Protein AF-A0A5Q4ZKR2-F1 (afdb_monomer)

Structure (mmCIF, N/CA/C/O backbone):
data_AF-A0A5Q4ZKR2-F1
#
_entry.id   AF-A0A5Q4ZKR2-F1
#
loop_
_atom_site.group_PDB
_atom_site.id
_atom_site.type_symbol
_atom_site.label_atom_id
_atom_site.label_alt_id
_atom_site.label_comp_id
_atom_site.label_asym_id
_atom_site.label_entity_id
_atom_site.label_seq_id
_atom_site.pdbx_PDB_ins_code
_atom_site.Cartn_x
_atom_site.Cartn_y
_atom_site.Cartn_z
_atom_site.occupancy
_atom_site.B_iso_or_equiv
_atom_site.auth_seq_id
_atom_site.auth_comp_id
_atom_site.auth_asym_id
_atom_site.auth_atom_id
_atom_site.pdbx_PDB_model_num
ATOM 1 N N . MET A 1 1 ? -21.489 12.998 4.572 1.00 50.47 1 MET A N 1
ATOM 2 C CA . MET A 1 1 ? -20.327 13.603 3.888 1.00 50.47 1 MET A CA 1
ATOM 3 C C . MET A 1 1 ? -20.421 13.132 2.443 1.00 50.47 1 MET A C 1
ATOM 5 O O . MET A 1 1 ? -20.688 11.953 2.269 1.00 50.47 1 MET A O 1
ATOM 9 N N . SER A 1 2 ? -20.359 14.021 1.447 1.00 58.81 2 SER A N 1
ATOM 10 C CA . SER A 1 2 ? -20.481 13.638 0.029 1.00 58.81 2 SER A CA 1
ATOM 11 C C . SER A 1 2 ? -19.078 13.548 -0.556 1.00 58.81 2 SER A C 1
ATOM 13 O O . SER A 1 2 ? -18.381 14.560 -0.576 1.00 58.81 2 SER A O 1
ATOM 15 N N . TYR A 1 3 ? -18.651 12.361 -0.983 1.00 69.38 3 TYR A N 1
ATOM 16 C CA . TYR A 1 3 ? -17.348 12.172 -1.622 1.00 69.38 3 TYR A CA 1
ATOM 17 C C . TYR A 1 3 ? -17.491 12.360 -3.134 1.00 69.38 3 TYR A C 1
ATOM 19 O O . TYR A 1 3 ? -18.518 11.990 -3.705 1.00 69.38 3 TYR A O 1
ATOM 27 N N . ALA A 1 4 ? -16.480 12.938 -3.783 1.00 76.50 4 ALA A N 1
ATOM 28 C CA . ALA A 1 4 ? -16.453 13.098 -5.231 1.00 76.50 4 ALA A CA 1
ATOM 29 C C . ALA A 1 4 ? -15.117 12.616 -5.811 1.00 76.50 4 ALA A C 1
ATOM 31 O O . ALA A 1 4 ? -14.059 12.941 -5.281 1.00 76.50 4 ALA A O 1
ATOM 32 N N . ILE A 1 5 ? -15.171 11.856 -6.902 1.00 78.75 5 ILE A N 1
ATOM 33 C CA . ILE A 1 5 ? -14.020 11.434 -7.705 1.00 78.75 5 ILE A CA 1
ATOM 34 C C . ILE A 1 5 ? -14.019 12.270 -8.979 1.00 78.75 5 ILE A C 1
ATOM 36 O O . ILE A 1 5 ? -15.019 12.307 -9.693 1.00 78.75 5 ILE A O 1
ATOM 40 N N . ILE A 1 6 ? -12.897 12.912 -9.296 1.00 76.56 6 ILE A N 1
ATOM 41 C CA . ILE A 1 6 ? -12.733 13.639 -10.557 1.00 76.56 6 ILE A CA 1
ATOM 42 C C . ILE A 1 6 ? -12.003 12.726 -11.548 1.00 76.56 6 ILE A C 1
ATOM 44 O O . ILE A 1 6 ? -10.834 12.397 -11.371 1.00 76.56 6 ILE A O 1
ATOM 48 N N . GLY A 1 7 ? -12.710 12.323 -12.602 1.00 72.56 7 GLY A N 1
ATOM 49 C CA . GLY A 1 7 ? -12.234 11.436 -13.658 1.00 72.56 7 GLY A CA 1
ATOM 50 C C . GLY A 1 7 ? -12.494 9.949 -13.388 1.00 72.56 7 GLY A C 1
ATOM 51 O O . GLY A 1 7 ? -12.366 9.456 -12.274 1.00 72.56 7 GLY A O 1
ATOM 52 N N . PHE A 1 8 ? -12.826 9.198 -14.444 1.00 81.69 8 PHE A N 1
ATOM 53 C CA . PHE A 1 8 ? -13.160 7.766 -14.357 1.00 81.69 8 PHE A CA 1
ATOM 54 C C . PHE A 1 8 ? -12.191 6.859 -15.140 1.00 81.69 8 PHE A C 1
ATOM 56 O O . PHE A 1 8 ? -12.574 5.929 -15.855 1.00 81.69 8 PHE A O 1
ATOM 63 N N . GLY A 1 9 ? -10.895 7.165 -15.030 1.00 75.56 9 GLY A N 1
ATOM 64 C CA . GLY A 1 9 ? -9.808 6.284 -15.475 1.00 75.56 9 GLY A CA 1
ATOM 65 C C . GLY A 1 9 ? -9.615 5.080 -14.544 1.00 75.56 9 GLY A C 1
ATOM 66 O O . GLY A 1 9 ? -10.436 4.831 -13.665 1.00 75.56 9 GLY A O 1
ATOM 67 N N . LYS A 1 10 ? -8.509 4.340 -14.695 1.00 72.12 10 LYS A N 1
ATOM 68 C CA . LYS A 1 10 ? -8.224 3.147 -13.869 1.00 72.12 10 LYS A CA 1
ATOM 69 C C . LYS A 1 10 ? -8.256 3.447 -12.361 1.00 72.12 10 LYS A C 1
ATOM 71 O O . LYS A 1 10 ? -8.871 2.696 -11.611 1.00 72.12 10 LYS A O 1
ATOM 76 N N . ILE A 1 11 ? -7.670 4.571 -11.942 1.00 75.75 11 ILE A N 1
ATOM 77 C CA . ILE A 1 11 ? -7.638 5.011 -10.536 1.00 75.75 11 ILE A CA 1
ATOM 78 C C . ILE A 1 11 ? -9.029 5.434 -10.063 1.00 75.75 11 ILE A C 1
ATOM 80 O O . ILE A 1 11 ? -9.493 4.962 -9.030 1.00 75.75 11 ILE A O 1
ATOM 84 N N . GLY A 1 12 ? -9.740 6.246 -10.854 1.00 81.25 12 GLY A N 1
ATOM 85 C CA . GLY A 1 12 ? -11.115 6.646 -10.547 1.00 81.25 12 GLY A CA 1
ATOM 86 C C . GLY A 1 12 ? -12.045 5.442 -10.374 1.00 81.25 12 GLY A C 1
ATOM 87 O O . GLY A 1 12 ? -12.815 5.393 -9.423 1.00 81.25 12 GLY A O 1
ATOM 88 N N . GLN A 1 13 ? -11.898 4.416 -11.219 1.00 79.06 13 GLN A N 1
ATOM 89 C CA . GLN A 1 13 ? -12.615 3.143 -11.097 1.00 79.06 13 GLN A CA 1
ATOM 90 C C . GLN A 1 13 ? -12.198 2.331 -9.862 1.00 79.06 13 GLN A C 1
ATOM 92 O O . GLN A 1 13 ? -13.041 1.689 -9.235 1.00 79.06 13 GLN A O 1
ATOM 97 N N . ALA A 1 14 ? -10.914 2.333 -9.497 1.00 76.12 14 ALA A N 1
ATOM 98 C CA . ALA A 1 14 ? -10.425 1.645 -8.304 1.00 76.12 14 ALA A CA 1
ATOM 99 C C . ALA A 1 14 ? -10.956 2.294 -7.015 1.00 76.12 14 ALA A C 1
ATOM 101 O O . ALA A 1 14 ? -11.459 1.586 -6.139 1.00 76.12 14 ALA A O 1
ATOM 102 N N . LEU A 1 15 ? -10.923 3.628 -6.938 1.00 78.50 15 LEU A N 1
ATOM 103 C CA . LEU A 1 15 ? -11.491 4.411 -5.839 1.00 78.50 15 LEU A CA 1
ATOM 104 C C . LEU A 1 15 ? -13.000 4.190 -5.734 1.00 78.50 15 LEU A C 1
ATOM 106 O O . LEU A 1 15 ? -13.498 3.824 -4.673 1.00 78.50 15 LEU A O 1
ATOM 110 N N . ALA A 1 16 ? -13.709 4.295 -6.857 1.00 82.19 16 ALA A N 1
ATOM 111 C CA . ALA A 1 16 ? -15.124 3.968 -6.982 1.00 82.19 16 ALA A CA 1
ATOM 112 C C . ALA A 1 16 ? -15.457 2.578 -6.402 1.00 82.19 16 ALA A C 1
ATOM 114 O O . ALA A 1 16 ? -16.343 2.444 -5.558 1.00 82.19 16 ALA A O 1
ATOM 115 N N . ARG A 1 17 ? -14.693 1.540 -6.775 1.00 78.81 17 ARG A N 1
ATOM 116 C CA . ARG A 1 17 ? -14.848 0.178 -6.226 1.00 78.81 17 ARG A CA 1
ATOM 117 C C . ARG A 1 17 ? -14.588 0.108 -4.726 1.00 78.81 17 ARG A C 1
ATOM 119 O O . ARG A 1 17 ? -15.265 -0.645 -4.028 1.00 78.81 17 ARG A O 1
ATOM 126 N N . ALA A 1 18 ? -13.593 0.835 -4.228 1.00 75.81 18 ALA A N 1
ATOM 127 C CA . ALA A 1 18 ? -13.267 0.853 -2.808 1.00 75.81 18 ALA A CA 1
ATOM 128 C C . ALA A 1 18 ? -14.383 1.507 -1.979 1.00 75.81 18 ALA A C 1
ATOM 130 O O . ALA A 1 18 ? -14.802 0.925 -0.974 1.00 75.81 18 ALA A O 1
ATOM 131 N N . PHE A 1 19 ? -14.913 2.646 -2.436 1.00 79.69 19 PHE A N 1
ATOM 132 C CA . PHE A 1 19 ? -16.044 3.323 -1.800 1.00 79.69 19 PHE A CA 1
ATOM 133 C C . PHE A 1 19 ? -17.302 2.453 -1.818 1.00 79.69 19 PHE A C 1
ATOM 135 O O . PHE A 1 19 ? -17.899 2.227 -0.765 1.00 79.69 19 PHE A O 1
ATOM 142 N N . ALA A 1 20 ? -17.633 1.852 -2.965 1.00 77.81 20 ALA A N 1
ATOM 143 C CA . ALA A 1 20 ? -18.802 0.987 -3.090 1.00 77.81 20 ALA A CA 1
ATOM 144 C C . ALA A 1 20 ? -18.758 -0.226 -2.146 1.00 77.81 20 ALA A C 1
ATOM 146 O O . ALA A 1 20 ? -19.729 -0.487 -1.439 1.00 77.81 20 ALA A O 1
ATOM 147 N N . ARG A 1 21 ? -17.614 -0.921 -2.047 1.00 71.75 21 ARG A N 1
ATOM 148 C CA . ARG A 1 21 ? -17.438 -2.035 -1.090 1.00 71.75 21 ARG A CA 1
ATOM 149 C C . ARG A 1 21 ? -17.560 -1.612 0.371 1.00 71.75 21 ARG A C 1
ATOM 151 O O . ARG A 1 21 ? -17.859 -2.448 1.217 1.00 71.75 21 ARG A O 1
ATOM 158 N N . SER A 1 22 ? -17.304 -0.342 0.658 1.00 74.00 22 SER A N 1
ATOM 159 C CA . SER A 1 22 ? -17.354 0.219 2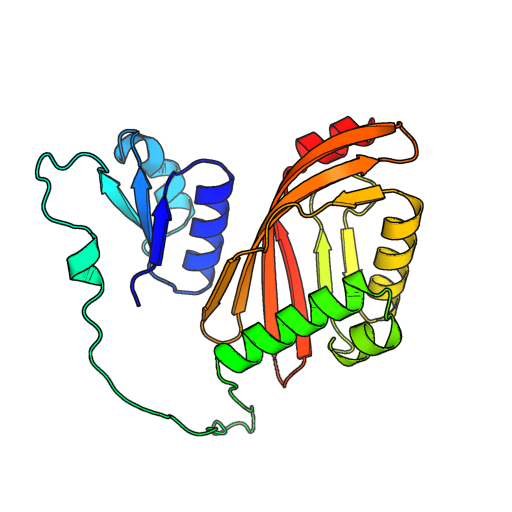.009 1.00 74.00 22 SER A CA 1
ATOM 160 C C . SER A 1 22 ? -18.720 0.843 2.329 1.00 74.00 22 SER A C 1
ATOM 162 O O . SER A 1 22 ? -18.885 1.414 3.403 1.00 74.00 22 SER A O 1
ATOM 164 N N . GLY A 1 23 ? -19.694 0.749 1.411 1.00 73.62 23 GLY A N 1
ATOM 165 C CA . GLY A 1 23 ? -21.024 1.344 1.568 1.00 73.62 23 GLY A CA 1
ATOM 166 C C . GLY A 1 23 ? -21.014 2.874 1.536 1.00 73.62 23 GLY A C 1
ATOM 167 O O . GLY A 1 23 ? -21.879 3.509 2.134 1.00 73.62 23 GLY A O 1
ATOM 168 N N . ILE A 1 24 ? -20.012 3.467 0.887 1.00 75.56 24 ILE A N 1
ATOM 169 C CA . ILE A 1 24 ? -19.821 4.913 0.808 1.00 75.56 24 ILE A CA 1
ATOM 170 C C . ILE A 1 24 ? -20.373 5.395 -0.530 1.00 75.56 24 ILE A C 1
ATOM 172 O O . ILE A 1 24 ? -19.938 4.926 -1.583 1.00 75.56 24 ILE A O 1
ATOM 176 N N . GLU A 1 25 ? -21.319 6.332 -0.486 1.00 74.19 25 GLU A N 1
ATOM 177 C CA . GLU A 1 25 ? -21.826 6.998 -1.685 1.00 74.19 25 GLU A CA 1
ATOM 178 C C . GLU A 1 25 ? -20.796 7.996 -2.219 1.00 74.19 25 GLU A C 1
ATOM 180 O O . GLU A 1 25 ? -20.258 8.825 -1.474 1.00 74.19 25 GLU A O 1
ATOM 185 N N . VAL A 1 26 ? -20.523 7.912 -3.521 1.00 77.12 26 VAL A N 1
ATOM 186 C CA . VAL A 1 26 ? -19.536 8.758 -4.192 1.00 77.12 26 VAL A CA 1
ATOM 187 C C . VAL A 1 26 ? -20.069 9.250 -5.531 1.00 77.12 26 VAL A C 1
ATOM 189 O O . VAL A 1 26 ? -20.602 8.478 -6.329 1.00 77.12 26 VAL A O 1
ATOM 192 N N . SER A 1 27 ? -19.907 10.545 -5.790 1.00 79.25 27 SER A N 1
ATOM 193 C CA . SER A 1 27 ? -20.182 11.121 -7.104 1.00 79.25 27 SER A CA 1
ATOM 194 C C . SER A 1 27 ? -18.931 11.072 -7.981 1.00 79.25 27 SER A C 1
ATOM 196 O O . SER A 1 27 ? -17.837 11.368 -7.514 1.00 79.25 27 SER A O 1
ATOM 198 N N . VAL A 1 28 ? -19.058 10.744 -9.261 1.00 78.56 28 VAL A N 1
ATOM 199 C CA . VAL A 1 28 ? -17.958 10.786 -10.230 1.00 78.56 28 VAL A CA 1
ATOM 200 C C . VAL A 1 28 ? -18.194 11.948 -11.187 1.00 78.56 28 VAL A C 1
ATOM 202 O O . VAL A 1 28 ? -19.140 11.927 -11.970 1.00 78.56 28 VAL A O 1
ATOM 205 N N . ALA A 1 29 ? -17.326 12.955 -11.137 1.00 76.44 29 ALA A N 1
ATOM 206 C CA . ALA A 1 29 ? -17.301 14.054 -12.092 1.00 76.44 29 ALA A CA 1
ATOM 207 C C . ALA A 1 29 ? -16.398 13.684 -13.274 1.00 76.44 29 ALA A C 1
ATOM 209 O O . ALA A 1 29 ? -15.226 13.356 -13.090 1.00 76.44 29 ALA A O 1
ATOM 210 N N . THR A 1 30 ? -16.917 13.738 -14.497 1.00 72.62 30 THR A N 1
ATOM 211 C CA . THR A 1 30 ? -16.164 13.396 -15.713 1.00 72.62 30 THR A CA 1
ATOM 212 C C . THR A 1 30 ? -16.388 14.434 -16.810 1.00 72.62 30 THR A C 1
ATOM 214 O O . THR A 1 30 ? -17.466 15.005 -16.933 1.00 72.62 30 THR A O 1
ATOM 217 N N . THR A 1 31 ? -15.345 14.696 -17.605 1.00 65.19 31 THR A N 1
ATOM 218 C CA . THR A 1 31 ? -15.430 15.506 -18.835 1.00 65.19 31 THR A CA 1
ATOM 219 C C . THR A 1 31 ? -15.860 14.686 -20.051 1.00 65.19 31 THR A C 1
ATOM 221 O O . THR A 1 31 ? -16.209 15.250 -21.083 1.00 65.19 31 THR A O 1
ATOM 224 N N . ARG A 1 32 ? -15.802 13.354 -19.945 1.00 68.88 32 ARG A N 1
ATOM 225 C CA . ARG A 1 32 ? -16.354 12.403 -20.916 1.00 68.88 32 ARG A CA 1
ATOM 226 C C . ARG A 1 32 ? -17.795 12.078 -20.552 1.00 68.88 32 ARG A C 1
ATOM 228 O O . ARG A 1 32 ? -18.090 12.004 -19.362 1.00 68.88 32 ARG A O 1
ATOM 235 N N . ASP A 1 33 ? -18.604 11.809 -21.573 1.00 70.06 33 ASP A N 1
ATOM 236 C CA . ASP A 1 33 ? -20.008 11.411 -21.457 1.00 70.06 33 ASP A CA 1
ATOM 237 C C . ASP A 1 33 ? -20.212 10.328 -20.369 1.00 70.06 33 ASP A C 1
ATOM 239 O O . ASP A 1 33 ? -19.615 9.249 -20.472 1.00 70.06 33 ASP A O 1
ATOM 243 N N . PRO A 1 34 ? -21.007 10.594 -19.317 1.00 66.12 34 PRO A N 1
ATOM 244 C CA . PRO A 1 34 ? -21.334 9.648 -18.256 1.00 66.12 34 PRO A CA 1
ATOM 245 C C . PRO A 1 34 ? -21.852 8.297 -18.758 1.00 66.12 34 PRO A C 1
ATOM 247 O O . PRO A 1 34 ? -21.489 7.262 -18.191 1.00 66.12 34 PRO A O 1
ATOM 250 N N . GLU A 1 35 ? -22.634 8.274 -19.846 1.00 70.06 35 GLU A N 1
ATOM 251 C CA . GLU A 1 35 ? -23.162 7.023 -20.410 1.00 70.06 35 GLU A CA 1
ATOM 252 C C . GLU A 1 35 ? -22.047 6.109 -20.930 1.00 70.06 35 GLU A C 1
ATOM 254 O O . GLU A 1 35 ? -22.147 4.882 -20.833 1.00 70.06 35 GLU A O 1
ATOM 259 N N . SER A 1 36 ? -20.920 6.683 -21.371 1.00 73.12 36 SER A N 1
ATOM 260 C CA . SER A 1 36 ? -19.751 5.915 -21.820 1.00 73.12 36 SER A CA 1
ATOM 261 C C . SER A 1 36 ? -19.141 5.029 -20.721 1.00 73.12 36 SER A C 1
ATOM 263 O O . SER A 1 36 ? -18.371 4.112 -21.016 1.00 73.12 36 SER A O 1
ATOM 265 N N . PHE A 1 37 ? -19.513 5.250 -19.455 1.00 74.44 37 PHE A N 1
ATOM 266 C CA . PHE A 1 37 ? -19.063 4.468 -18.306 1.00 74.44 37 PHE A CA 1
ATOM 267 C C . PHE A 1 37 ? -20.138 3.565 -17.699 1.00 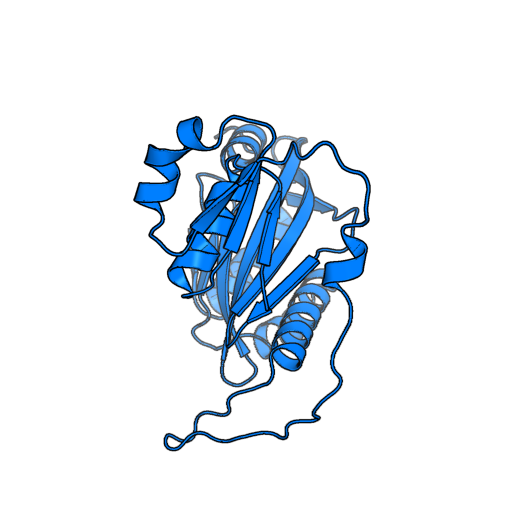74.44 37 PHE A C 1
ATOM 269 O O . PHE A 1 37 ? -19.842 2.877 -16.722 1.00 74.44 37 PHE A O 1
ATOM 276 N N . ALA A 1 38 ? -21.344 3.493 -18.272 1.00 70.06 38 ALA A N 1
ATOM 277 C CA . ALA A 1 38 ? -22.479 2.765 -17.696 1.00 70.06 38 ALA A CA 1
ATOM 278 C C . ALA A 1 38 ? -22.167 1.290 -17.370 1.00 70.06 38 ALA A C 1
ATOM 280 O O . ALA A 1 38 ? -22.513 0.800 -16.297 1.00 70.06 38 ALA A O 1
ATOM 281 N N . SER A 1 39 ? -21.438 0.592 -18.249 1.00 70.81 39 SER A N 1
ATOM 282 C CA . SER A 1 39 ? -21.010 -0.800 -18.016 1.00 70.81 39 SER A CA 1
ATOM 283 C C . SER A 1 39 ? -20.055 -0.925 -16.820 1.00 70.81 39 SER A C 1
ATOM 285 O O . SER A 1 39 ? -20.207 -1.797 -15.962 1.00 70.81 39 SER A O 1
ATOM 287 N N . ALA A 1 40 ? -19.094 -0.005 -16.712 1.00 68.69 40 ALA A N 1
ATOM 288 C CA . ALA A 1 40 ? -18.154 0.024 -15.601 1.00 68.69 40 ALA A CA 1
ATOM 289 C C . ALA A 1 40 ? -18.833 0.459 -14.291 1.00 68.69 40 ALA A C 1
ATOM 291 O O . ALA A 1 40 ? -18.523 -0.109 -13.253 1.00 68.69 40 ALA A O 1
ATOM 292 N N . ALA A 1 41 ? -19.791 1.387 -14.331 1.00 68.06 41 ALA A N 1
ATOM 293 C CA . ALA A 1 41 ? -20.614 1.786 -13.190 1.00 68.06 41 ALA A CA 1
ATOM 294 C C . ALA A 1 41 ? -21.459 0.619 -12.655 1.00 68.06 41 ALA A C 1
ATOM 296 O O . ALA A 1 41 ? -21.412 0.303 -11.464 1.00 68.06 41 ALA A O 1
ATOM 297 N N . ALA A 1 42 ? -22.156 -0.088 -13.551 1.00 72.44 42 ALA A N 1
ATOM 298 C CA . ALA A 1 42 ? -22.967 -1.256 -13.217 1.00 72.44 42 ALA A CA 1
ATOM 299 C C . ALA A 1 42 ? -22.136 -2.377 -12.572 1.00 72.44 42 ALA A C 1
ATOM 301 O O . ALA A 1 42 ? -22.592 -3.032 -11.638 1.00 72.44 42 ALA A O 1
ATOM 302 N N . ALA A 1 43 ? -20.888 -2.559 -13.016 1.00 71.38 43 ALA A N 1
ATOM 303 C CA . ALA A 1 43 ? -19.958 -3.530 -12.441 1.00 71.38 43 ALA A CA 1
ATOM 304 C C . ALA A 1 43 ? -19.416 -3.145 -11.049 1.00 71.38 43 ALA A C 1
ATOM 306 O O . ALA A 1 43 ? -18.731 -3.957 -10.420 1.00 71.38 43 ALA A O 1
ATOM 307 N N . ILE A 1 44 ? -19.645 -1.912 -10.588 1.00 73.94 44 ILE A N 1
ATOM 308 C CA . ILE A 1 44 ? -19.187 -1.425 -9.281 1.00 73.94 44 ILE A CA 1
ATOM 309 C C . ILE A 1 44 ? -20.334 -1.392 -8.268 1.00 73.94 44 ILE A C 1
ATOM 311 O O . ILE A 1 44 ? -20.121 -1.769 -7.116 1.00 73.94 44 ILE A O 1
ATOM 315 N N . GLY A 1 45 ? -21.536 -1.011 -8.699 1.00 70.69 45 GLY A N 1
ATOM 316 C CA . GLY A 1 45 ? -22.746 -1.045 -7.879 1.00 70.69 45 GLY A CA 1
ATOM 317 C C . GLY A 1 45 ? -23.460 0.308 -7.780 1.00 70.69 45 GLY A C 1
ATOM 318 O O . GLY A 1 45 ? -22.955 1.319 -8.263 1.00 70.69 45 GLY A O 1
ATOM 319 N N . PRO A 1 46 ? -24.649 0.337 -7.151 1.00 71.00 46 PRO A N 1
ATOM 320 C CA . PRO A 1 46 ? -25.577 1.473 -7.204 1.00 71.00 46 PRO A CA 1
ATOM 321 C C . PRO A 1 46 ? -25.147 2.688 -6.371 1.00 71.00 46 PRO A C 1
ATOM 323 O O . PRO A 1 46 ? -25.792 3.726 -6.425 1.00 71.00 46 PRO A O 1
ATOM 326 N N . THR A 1 47 ? -24.077 2.575 -5.585 1.00 67.38 47 THR A N 1
ATOM 327 C CA . THR A 1 47 ? -23.563 3.642 -4.713 1.00 67.38 47 THR A CA 1
ATOM 328 C C . THR A 1 47 ? -22.739 4.698 -5.459 1.00 67.38 47 THR A C 1
ATOM 330 O O . THR A 1 47 ? -22.170 5.589 -4.825 1.00 67.38 47 THR A O 1
ATOM 333 N N . ILE A 1 48 ? -22.658 4.603 -6.791 1.00 65.81 48 ILE A N 1
ATOM 334 C CA . ILE A 1 48 ? -21.918 5.533 -7.645 1.00 65.81 48 ILE A CA 1
ATOM 335 C C . ILE A 1 48 ? -22.876 6.343 -8.502 1.00 65.81 48 ILE A C 1
ATOM 337 O O . ILE A 1 48 ? -23.604 5.791 -9.323 1.00 65.81 48 ILE A O 1
ATOM 341 N N . ASP A 1 49 ? -22.801 7.659 -8.342 1.00 72.31 49 ASP A N 1
ATOM 342 C CA . ASP A 1 49 ? -23.577 8.633 -9.106 1.00 72.31 49 ASP A CA 1
ATOM 343 C C . ASP A 1 49 ? -22.653 9.384 -10.076 1.00 72.31 49 ASP A C 1
ATOM 345 O O . ASP A 1 49 ? -21.678 9.995 -9.645 1.00 72.31 49 ASP A O 1
ATOM 349 N N . PHE A 1 50 ? -22.914 9.353 -11.382 1.00 62.44 50 PHE A N 1
ATOM 350 C CA . PHE A 1 50 ? -22.100 10.090 -12.357 1.00 62.44 50 PHE A CA 1
ATOM 351 C C . PHE A 1 50 ? -22.721 11.446 -12.649 1.00 62.44 50 PHE A C 1
ATOM 353 O O . PHE A 1 50 ? -23.920 11.549 -12.893 1.00 62.44 50 PHE A O 1
ATOM 360 N N . ARG A 1 51 ? -21.890 12.489 -12.674 1.00 62.56 51 ARG A N 1
ATOM 361 C CA . ARG A 1 51 ? -22.327 13.852 -12.981 1.00 62.56 51 ARG A CA 1
ATOM 362 C C . ARG A 1 51 ? -21.469 14.462 -14.076 1.00 62.56 51 ARG A C 1
ATOM 364 O O . ARG A 1 51 ? -20.240 14.355 -14.048 1.00 62.56 51 ARG A O 1
ATOM 371 N N . ASP A 1 52 ? -22.131 15.137 -15.008 1.00 46.22 52 ASP A N 1
ATOM 372 C CA . ASP A 1 52 ? -21.465 15.936 -16.028 1.00 46.22 52 ASP A CA 1
ATOM 373 C C . ASP A 1 52 ? -20.693 17.090 -15.390 1.00 46.22 52 ASP A C 1
ATOM 375 O O . ASP A 1 52 ? -21.229 17.866 -14.597 1.00 46.22 52 ASP A O 1
ATOM 379 N N . ALA A 1 53 ? -19.420 17.230 -15.764 1.00 48.53 53 ALA A N 1
ATOM 380 C CA . ALA A 1 53 ? -18.585 18.346 -15.325 1.00 48.53 53 ALA A CA 1
ATOM 381 C C . ALA A 1 53 ? -18.906 19.669 -16.055 1.00 48.53 53 ALA A C 1
ATOM 383 O O . ALA A 1 53 ? -18.364 20.714 -15.695 1.00 48.53 53 ALA A O 1
ATOM 384 N N . ILE A 1 54 ? -19.769 19.644 -17.081 1.00 40.09 54 ILE A N 1
ATOM 385 C CA . ILE A 1 54 ? -20.136 20.819 -17.879 1.00 40.09 54 ILE A CA 1
ATOM 386 C C . ILE A 1 54 ? -21.485 21.357 -17.397 1.00 40.09 54 ILE A C 1
ATOM 388 O O . ILE A 1 54 ? -22.539 21.016 -17.924 1.00 40.09 54 ILE A O 1
ATOM 392 N N . VAL A 1 55 ? -21.446 22.259 -16.419 1.00 37.34 55 VAL A N 1
ATOM 393 C CA . VAL A 1 55 ? -22.550 23.191 -16.163 1.00 37.34 55 VAL A CA 1
ATOM 394 C C . VAL A 1 55 ? -22.046 24.591 -16.519 1.00 37.34 55 VAL A C 1
ATOM 396 O O . VAL A 1 55 ? -21.117 25.077 -15.869 1.00 37.34 55 VAL A O 1
ATOM 399 N N . PRO A 1 56 ? -22.603 25.273 -17.538 1.00 34.47 56 PRO A N 1
ATOM 400 C CA . PRO A 1 56 ? -22.240 26.647 -17.843 1.00 34.47 56 PRO A CA 1
ATOM 401 C C . PRO A 1 56 ? -22.945 27.572 -16.848 1.00 34.47 56 PRO A C 1
ATOM 403 O O . PRO A 1 56 ? -23.987 28.147 -17.139 1.00 34.47 56 PRO A O 1
ATOM 406 N N . SER A 1 57 ? -22.403 27.695 -15.640 1.00 33.19 57 SER A N 1
ATOM 407 C CA . SER A 1 57 ? -22.730 28.795 -14.733 1.00 33.19 57 SER A CA 1
ATOM 408 C C . SER A 1 57 ? -21.695 28.867 -13.618 1.00 33.19 57 SER A C 1
ATOM 410 O O . SER A 1 57 ? -21.651 28.037 -12.713 1.00 33.19 57 SER A O 1
ATOM 412 N N . LEU A 1 58 ? -20.830 29.872 -13.720 1.00 40.53 58 LEU A N 1
ATOM 413 C CA . LEU A 1 58 ? -19.907 30.283 -12.674 1.00 40.53 58 LEU A CA 1
ATOM 414 C C . LEU A 1 58 ? -20.699 30.883 -11.501 1.00 40.53 58 LEU A C 1
ATOM 416 O O . LEU A 1 58 ? -20.961 32.081 -11.461 1.00 40.53 58 LEU A O 1
ATOM 420 N N . ALA A 1 59 ? -21.039 30.036 -10.534 1.00 29.78 59 ALA A N 1
ATOM 421 C CA . ALA A 1 59 ? -21.238 30.382 -9.128 1.00 29.78 59 ALA A CA 1
ATOM 422 C C . ALA A 1 59 ? -20.670 29.219 -8.292 1.00 29.78 59 ALA A C 1
ATOM 424 O O . ALA A 1 59 ? -20.740 28.065 -8.715 1.00 29.78 59 ALA A O 1
ATOM 425 N N . PRO A 1 60 ? -19.963 29.497 -7.189 1.00 32.81 60 PRO A N 1
ATOM 426 C CA . PRO A 1 60 ? -18.767 28.743 -6.867 1.00 32.81 60 PRO A CA 1
ATOM 427 C C . PRO A 1 60 ? -19.102 27.411 -6.193 1.00 32.81 60 PRO A C 1
ATOM 429 O O . PRO A 1 60 ? -19.901 27.348 -5.262 1.00 32.81 60 PRO A O 1
ATOM 432 N N . VAL A 1 61 ? -18.344 26.374 -6.556 1.00 38.19 61 VAL A N 1
ATOM 433 C CA . VAL A 1 61 ? -18.188 25.113 -5.800 1.00 38.19 61 VAL A CA 1
ATOM 434 C C . VAL A 1 61 ? -17.899 25.366 -4.299 1.00 38.19 61 VAL A C 1
ATOM 436 O O . VAL A 1 61 ? -18.107 24.493 -3.462 1.00 38.19 61 VAL A O 1
ATOM 439 N N . ALA A 1 62 ? -17.504 26.592 -3.932 1.00 30.95 62 ALA A N 1
ATOM 440 C CA . ALA A 1 62 ? -17.341 27.069 -2.562 1.00 30.95 62 ALA A CA 1
ATOM 441 C C . ALA A 1 62 ? -18.625 27.071 -1.700 1.00 30.95 62 ALA A C 1
ATOM 443 O O . ALA A 1 62 ? -18.508 26.969 -0.482 1.00 30.95 62 ALA A O 1
ATOM 444 N N . ASP A 1 63 ? -19.840 27.142 -2.261 1.00 30.61 63 ASP A N 1
ATOM 445 C CA . ASP A 1 63 ? -21.064 27.159 -1.432 1.00 30.61 63 ASP A CA 1
ATOM 446 C C . ASP A 1 63 ? -21.509 25.761 -0.949 1.00 30.61 63 ASP A C 1
ATOM 448 O O . ASP A 1 63 ? -22.346 25.662 -0.050 1.00 30.61 63 ASP A O 1
ATOM 452 N N . LEU A 1 64 ? -20.877 24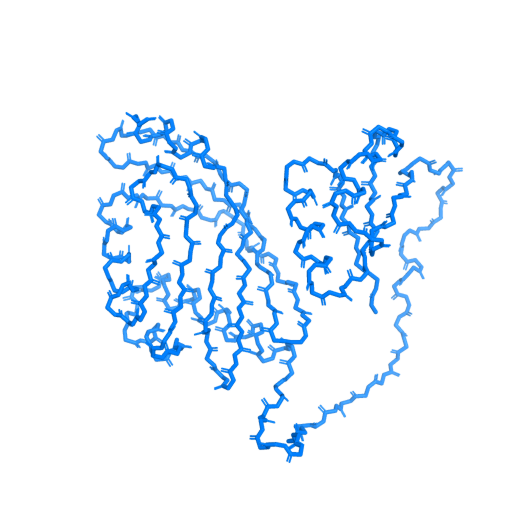.676 -1.425 1.00 39.69 64 LEU A N 1
ATOM 453 C CA . LEU A 1 64 ? -21.030 23.342 -0.823 1.00 39.69 64 LEU A CA 1
ATOM 454 C C . LEU A 1 64 ? -20.245 23.193 0.504 1.00 39.69 64 LEU A C 1
ATOM 456 O O . LEU A 1 64 ? -20.400 22.191 1.201 1.00 39.69 64 LEU A O 1
ATOM 460 N N . PHE A 1 65 ? -19.426 24.191 0.871 1.00 35.94 65 PHE A N 1
ATOM 461 C CA . PHE A 1 65 ? -18.527 24.187 2.035 1.00 35.94 65 PHE A CA 1
ATOM 462 C C . PHE A 1 65 ? -18.989 25.065 3.213 1.00 35.94 65 PHE A C 1
ATOM 464 O O . PHE A 1 65 ? -18.195 25.349 4.113 1.00 35.94 65 PHE A O 1
ATOM 471 N N . ARG A 1 66 ? -20.263 25.483 3.289 1.00 28.91 66 ARG A N 1
ATOM 472 C CA . ARG A 1 66 ? -20.777 26.085 4.535 1.00 28.91 66 ARG A CA 1
ATOM 473 C C . ARG A 1 66 ? -21.049 25.008 5.581 1.00 28.91 66 ARG A C 1
ATOM 475 O O . ARG A 1 66 ? -22.082 24.342 5.593 1.00 28.91 66 ARG A O 1
ATOM 482 N N . SER A 1 67 ? -20.084 24.869 6.478 1.00 35.41 67 SER A N 1
ATOM 483 C CA . SER A 1 67 ? -20.115 24.065 7.691 1.00 35.41 67 SER A CA 1
ATOM 484 C C . SER A 1 67 ? -21.274 24.455 8.622 1.00 35.41 67 SER A C 1
ATOM 486 O O . SER A 1 67 ? -21.440 25.614 9.000 1.00 35.41 67 SER A O 1
ATOM 488 N N . ARG A 1 68 ? -22.055 23.458 9.064 1.00 28.66 68 ARG A N 1
ATOM 489 C CA . ARG A 1 68 ? -22.769 23.530 10.349 1.00 28.66 68 ARG A CA 1
ATOM 490 C C . ARG A 1 68 ? -21.803 23.066 11.443 1.00 28.66 68 ARG A C 1
ATOM 492 O O . ARG A 1 68 ? -21.214 21.998 11.279 1.00 28.66 68 ARG A O 1
ATOM 499 N N . PRO A 1 69 ? -21.630 23.806 12.548 1.00 43.25 69 PRO A N 1
ATOM 500 C CA . PRO A 1 69 ? -20.849 23.314 13.668 1.00 43.25 69 PRO A CA 1
ATOM 501 C C . PRO A 1 69 ? -21.693 22.327 14.480 1.00 43.25 69 PRO A C 1
ATOM 503 O O . PRO A 1 69 ? -22.890 22.546 14.659 1.00 43.25 69 PRO A O 1
ATOM 506 N N . THR A 1 70 ? -21.057 21.253 14.950 1.00 34.94 70 THR A N 1
ATOM 507 C CA . THR A 1 70 ? -21.324 20.417 16.148 1.00 34.94 70 THR A CA 1
ATOM 508 C C . THR A 1 70 ? -20.895 18.979 15.820 1.00 34.94 70 THR A C 1
ATOM 510 O O . THR A 1 70 ? -21.039 18.542 14.688 1.00 34.94 70 THR A O 1
ATOM 513 N N . ARG A 1 71 ? -20.323 18.175 16.711 1.00 29.42 71 ARG A N 1
ATOM 514 C CA . ARG A 1 71 ? -20.115 18.257 18.158 1.00 29.42 71 ARG A CA 1
ATOM 515 C C . ARG A 1 71 ? -18.893 17.380 18.462 1.00 29.42 71 ARG A C 1
ATOM 517 O O . ARG A 1 71 ? -18.667 16.392 17.772 1.00 29.42 71 ARG A O 1
ATOM 524 N N . SER A 1 72 ? -18.117 17.764 19.471 1.00 49.69 72 SER A N 1
ATOM 525 C CA . SER A 1 72 ? -17.090 16.906 20.066 1.00 49.69 72 SER A CA 1
ATOM 526 C C . SER A 1 72 ? -17.769 15.638 20.580 1.00 49.69 72 SER A C 1
ATOM 528 O O . SER A 1 72 ? -18.584 15.754 21.493 1.00 49.69 72 SER A O 1
ATOM 530 N N . ASP A 1 73 ? -17.488 14.477 19.989 1.00 35.44 73 ASP A N 1
ATOM 531 C CA . ASP A 1 73 ? -18.086 13.220 20.428 1.00 35.44 73 ASP A CA 1
ATOM 532 C C . ASP A 1 73 ? -17.008 12.233 20.880 1.00 35.44 73 ASP A C 1
ATOM 534 O O . ASP A 1 73 ? -16.145 11.762 20.143 1.00 35.44 73 ASP A O 1
ATOM 538 N N . THR A 1 74 ? -17.107 12.008 22.181 1.00 36.53 74 THR A N 1
ATOM 539 C CA . THR A 1 74 ? -16.376 11.153 23.098 1.00 36.53 74 THR A CA 1
ATOM 540 C C . THR A 1 74 ? -16.325 9.690 22.648 1.00 36.53 74 THR A C 1
ATOM 542 O O . THR A 1 74 ? -17.271 9.176 22.050 1.00 36.53 74 THR A O 1
ATOM 545 N N . ILE A 1 75 ? -15.240 9.011 23.034 1.00 37.00 75 ILE A N 1
ATOM 546 C CA . ILE A 1 75 ? -15.035 7.556 22.969 1.00 37.00 75 ILE A CA 1
ATOM 547 C C . ILE A 1 75 ? -16.333 6.810 23.336 1.00 37.00 75 ILE A C 1
ATOM 549 O O . ILE A 1 75 ? -16.860 6.974 24.439 1.00 37.00 75 ILE A O 1
ATOM 553 N N . ARG A 1 76 ? -16.844 5.971 22.424 1.00 37.53 76 ARG A N 1
ATOM 554 C CA . ARG A 1 76 ? -17.965 5.049 22.677 1.00 37.53 76 ARG A CA 1
ATOM 555 C C . ARG A 1 76 ? -17.493 3.603 22.519 1.00 37.53 76 ARG A C 1
ATOM 557 O O . ARG A 1 76 ? -17.168 3.174 21.416 1.00 37.53 76 ARG A O 1
ATOM 564 N N . CYS A 1 77 ? -17.525 2.836 23.608 1.00 31.53 77 CYS A N 1
ATOM 565 C CA . CYS A 1 77 ? -17.481 1.373 23.541 1.00 31.53 77 CYS A CA 1
ATOM 566 C C . CYS A 1 77 ? -18.807 0.847 22.974 1.00 31.53 77 CYS A C 1
ATOM 568 O O . CYS A 1 77 ? -19.880 1.280 23.408 1.00 31.53 77 CYS A O 1
ATOM 570 N N . ASN A 1 78 ? -18.756 -0.090 22.021 1.00 43.47 78 ASN A N 1
ATOM 571 C CA . ASN A 1 78 ? -19.956 -0.800 21.575 1.00 43.47 78 ASN A CA 1
ATOM 572 C C . ASN A 1 78 ? -20.347 -1.913 22.578 1.00 43.47 78 ASN A C 1
ATOM 574 O O . ASN A 1 78 ? -19.570 -2.286 23.457 1.00 43.47 78 ASN A O 1
ATOM 578 N N . ARG A 1 79 ? -21.567 -2.459 22.440 1.00 39.66 79 ARG A N 1
ATOM 579 C CA . ARG A 1 79 ? -22.125 -3.527 23.303 1.00 39.66 79 ARG A CA 1
ATOM 580 C C . ARG A 1 79 ? -21.335 -4.852 23.285 1.00 39.66 79 ARG A C 1
ATOM 582 O O . ARG A 1 79 ? -21.627 -5.712 24.107 1.00 39.66 79 ARG A O 1
ATOM 589 N N . ASN A 1 80 ? -20.337 -4.989 22.411 1.00 45.88 80 ASN A N 1
ATOM 590 C CA . ASN A 1 80 ? -19.503 -6.180 22.248 1.00 45.88 80 ASN A CA 1
ATOM 591 C C . ASN A 1 80 ? -18.068 -5.985 22.780 1.00 45.88 80 ASN A C 1
ATOM 593 O O . ASN A 1 80 ? -17.244 -6.882 22.635 1.00 45.88 80 ASN A O 1
ATOM 597 N N . GLY A 1 81 ? -17.754 -4.834 23.388 1.00 44.25 81 GLY A N 1
ATOM 598 C CA . GLY A 1 81 ? -16.414 -4.540 23.905 1.00 44.25 81 GLY A CA 1
ATOM 599 C C . GLY A 1 81 ? -15.408 -4.061 22.851 1.00 44.25 81 GLY A C 1
ATOM 600 O O . GLY A 1 81 ? -14.241 -3.880 23.185 1.00 44.25 81 GLY A O 1
ATOM 601 N N . GLU A 1 82 ? -15.831 -3.808 21.607 1.00 46.94 82 GLU A N 1
ATOM 602 C CA . GLU A 1 82 ? -14.961 -3.182 20.606 1.00 46.94 82 GLU A CA 1
ATOM 603 C C . GLU A 1 82 ? -14.905 -1.666 20.826 1.00 46.94 82 GLU A C 1
ATOM 605 O O . GLU A 1 82 ? -15.930 -0.971 20.916 1.00 46.94 82 GLU A O 1
ATOM 610 N N . ILE A 1 83 ? -13.679 -1.151 20.892 1.00 50.84 83 ILE A N 1
ATOM 611 C CA . ILE A 1 83 ? -13.390 0.277 20.959 1.00 50.84 83 ILE A CA 1
ATOM 612 C C . ILE A 1 83 ? -13.524 0.829 19.536 1.00 50.84 83 ILE A C 1
ATOM 614 O O . ILE A 1 83 ? -12.630 0.670 18.706 1.00 50.84 83 ILE A O 1
ATOM 618 N N . SER A 1 84 ? -14.655 1.472 19.241 1.00 51.62 84 SER A N 1
ATOM 619 C CA . SER A 1 84 ? -14.822 2.221 17.994 1.00 51.62 84 SER A CA 1
ATOM 620 C C . SER A 1 84 ? -14.038 3.528 18.108 1.00 51.62 84 SER A C 1
ATOM 622 O O . SER A 1 84 ? -14.491 4.464 18.766 1.00 51.62 84 SER A O 1
ATOM 624 N N . MET A 1 85 ? -12.857 3.583 17.491 1.00 66.06 85 MET A N 1
ATOM 625 C CA . MET A 1 85 ? -12.037 4.798 17.437 1.00 66.06 85 MET A CA 1
ATOM 626 C C . MET A 1 85 ? -12.603 5.814 16.441 1.00 66.06 85 MET A C 1
ATOM 628 O O . MET A 1 85 ? -13.367 5.473 15.533 1.00 66.06 85 MET A O 1
ATOM 632 N N . SER A 1 86 ? -12.219 7.075 16.608 1.00 84.62 86 SER A N 1
ATOM 633 C CA . SER A 1 86 ? -12.533 8.129 15.650 1.00 84.62 86 SER A CA 1
ATOM 634 C C . SER A 1 86 ? -11.725 7.964 14.357 1.00 84.62 86 SER A C 1
ATOM 636 O O . SER A 1 86 ? -10.604 7.452 14.343 1.00 84.62 86 SER A O 1
ATOM 638 N N . THR A 1 87 ? -12.263 8.462 13.244 1.00 83.19 87 THR A N 1
ATOM 639 C CA . THR A 1 87 ? -11.544 8.488 11.960 1.00 83.19 87 THR A CA 1
ATOM 640 C C . THR A 1 87 ? -10.254 9.307 12.036 1.00 83.19 87 THR A C 1
ATOM 642 O O . THR A 1 87 ? -9.285 8.976 11.359 1.00 83.19 87 THR A O 1
ATOM 645 N N . GLN A 1 88 ? -10.209 10.336 12.888 1.00 83.62 88 GLN A N 1
ATOM 646 C CA . GLN A 1 88 ? -9.017 11.154 13.106 1.00 83.62 88 GLN A CA 1
ATOM 647 C C . GLN A 1 88 ? -7.882 10.358 13.767 1.00 83.62 88 GLN A C 1
ATOM 649 O O . GLN A 1 88 ? -6.730 10.486 13.353 1.00 83.62 88 GLN A O 1
ATOM 654 N N . GLU A 1 89 ? -8.197 9.517 14.756 1.00 92.12 89 GLU A N 1
ATOM 655 C CA . GLU A 1 89 ? -7.223 8.613 15.385 1.00 92.12 89 GLU A CA 1
ATOM 656 C C . GLU A 1 89 ? -6.711 7.577 14.381 1.00 92.12 89 GLU A C 1
ATOM 658 O O . GLU A 1 89 ? -5.505 7.355 14.294 1.00 92.12 89 GLU A O 1
ATOM 663 N N . ASN A 1 90 ? -7.597 7.011 13.552 1.00 93.44 90 ASN A N 1
ATOM 664 C CA . ASN A 1 90 ? -7.197 6.090 12.484 1.00 93.44 90 ASN A CA 1
ATOM 665 C C . ASN A 1 90 ? -6.230 6.755 11.495 1.00 93.44 90 ASN A C 1
ATOM 667 O O . ASN A 1 90 ? -5.202 6.174 11.154 1.00 93.44 90 ASN A O 1
ATOM 671 N N . VAL A 1 91 ? -6.516 7.988 11.062 1.00 92.75 91 VAL A N 1
ATOM 672 C CA . VAL A 1 91 ? -5.612 8.753 10.187 1.00 92.75 91 VAL A CA 1
ATOM 673 C C . VAL A 1 91 ? -4.263 8.990 10.860 1.00 92.75 91 VAL A C 1
ATOM 675 O O . VAL A 1 91 ? -3.233 8.871 10.197 1.00 92.75 91 VAL A O 1
ATOM 678 N N . GLN A 1 92 ? -4.241 9.301 12.159 1.00 96.50 92 GLN A N 1
ATOM 679 C CA . GLN A 1 92 ? -2.986 9.505 12.881 1.00 96.50 92 GLN A CA 1
ATOM 680 C C . GLN A 1 92 ? -2.153 8.220 12.946 1.00 96.50 92 GLN A C 1
ATOM 682 O O . GLN A 1 92 ? -0.975 8.254 12.610 1.00 96.50 92 GLN A O 1
ATOM 687 N N . ILE A 1 93 ? -2.774 7.080 13.257 1.00 97.31 93 ILE A N 1
ATOM 688 C CA . ILE A 1 93 ? -2.107 5.768 13.262 1.00 97.31 93 ILE A CA 1
ATOM 689 C C . ILE A 1 93 ? -1.483 5.460 11.898 1.00 97.31 93 ILE A C 1
ATOM 691 O O . ILE A 1 93 ? -0.350 4.989 11.817 1.00 97.31 93 ILE A O 1
ATOM 695 N N . VAL A 1 94 ? -2.198 5.755 10.810 1.00 97.25 94 VAL A N 1
ATOM 696 C CA . VAL A 1 94 ? -1.676 5.544 9.455 1.00 97.25 94 VAL A CA 1
ATOM 697 C C . VAL A 1 94 ? -0.522 6.501 9.138 1.00 97.25 94 VAL A C 1
ATOM 699 O O . VAL A 1 94 ? 0.465 6.085 8.535 1.00 97.25 94 VAL A O 1
ATOM 702 N N . LYS A 1 95 ? -0.579 7.763 9.575 1.00 95.44 95 LYS A N 1
ATOM 703 C CA . LYS A 1 95 ? 0.561 8.690 9.453 1.00 95.44 95 LYS A CA 1
ATOM 704 C C . LYS A 1 95 ? 1.781 8.191 10.223 1.00 95.44 95 LYS A C 1
ATOM 706 O O . LYS A 1 95 ? 2.886 8.226 9.685 1.00 95.44 95 LYS A O 1
ATOM 711 N N . ASP A 1 96 ? 1.581 7.694 11.438 1.00 96.50 96 ASP A N 1
ATOM 712 C CA . ASP A 1 96 ? 2.651 7.152 12.275 1.00 96.50 96 ASP A CA 1
ATOM 713 C C . ASP A 1 96 ? 3.271 5.900 11.640 1.00 96.50 96 ASP A C 1
ATOM 715 O O . ASP A 1 96 ? 4.492 5.744 11.657 1.00 96.50 96 ASP A O 1
ATOM 719 N N . PHE A 1 97 ? 2.452 5.062 10.997 1.00 96.00 97 PHE A N 1
ATOM 720 C CA . PHE A 1 97 ? 2.901 3.920 10.202 1.00 96.00 97 PHE A CA 1
ATOM 721 C C . PHE A 1 97 ? 3.839 4.350 9.059 1.00 96.00 97 PHE A C 1
ATOM 723 O O . PHE A 1 97 ? 4.971 3.868 8.979 1.00 96.00 97 PHE A O 1
ATOM 730 N N . PHE A 1 98 ? 3.440 5.314 8.219 1.00 92.75 98 PHE A N 1
ATOM 731 C CA . PHE A 1 98 ? 4.314 5.824 7.150 1.00 92.75 98 PHE A CA 1
ATOM 732 C C . PHE A 1 98 ? 5.572 6.514 7.694 1.00 92.75 98 PHE A C 1
ATOM 734 O O . PHE A 1 98 ? 6.658 6.354 7.135 1.00 92.75 98 PHE A O 1
ATOM 741 N N . ALA A 1 99 ? 5.459 7.242 8.807 1.00 91.62 99 ALA A N 1
ATOM 742 C CA . ALA A 1 99 ? 6.599 7.889 9.444 1.00 91.62 99 ALA A CA 1
ATOM 743 C C . ALA A 1 99 ? 7.609 6.865 9.994 1.00 91.62 99 ALA A C 1
ATOM 745 O O . ALA A 1 99 ? 8.815 7.068 9.858 1.00 91.62 99 ALA A O 1
ATOM 746 N N . ALA A 1 100 ? 7.140 5.762 10.585 1.00 90.62 100 ALA A N 1
ATOM 747 C CA . ALA A 1 100 ? 7.997 4.664 11.026 1.00 90.62 100 ALA A CA 1
ATOM 748 C C . ALA A 1 100 ? 8.712 3.999 9.838 1.00 90.62 100 ALA A C 1
ATOM 750 O O . ALA A 1 100 ? 9.930 3.817 9.896 1.00 90.62 100 ALA A O 1
ATOM 751 N N . MET A 1 101 ? 8.003 3.739 8.729 1.00 87.88 101 MET A N 1
ATOM 752 C CA . MET A 1 101 ? 8.624 3.219 7.501 1.00 87.88 101 MET A CA 1
ATOM 753 C C . MET A 1 101 ? 9.704 4.157 6.959 1.00 87.88 101 MET A C 1
ATOM 755 O O . MET A 1 101 ? 10.815 3.714 6.682 1.00 87.88 101 MET A O 1
ATOM 759 N N . SER A 1 102 ? 9.420 5.460 6.870 1.00 85.50 102 SER A N 1
ATOM 760 C CA . SER A 1 102 ? 10.373 6.450 6.352 1.00 85.50 102 SER A CA 1
ATOM 761 C C . SER A 1 102 ? 11.643 6.574 7.198 1.00 85.50 102 SER A C 1
ATOM 763 O O . SER A 1 102 ? 12.681 6.964 6.667 1.00 85.50 102 SER A O 1
ATOM 765 N N . ARG A 1 103 ? 11.579 6.275 8.501 1.00 86.81 103 ARG A N 1
ATOM 766 C CA . ARG A 1 103 ? 12.749 6.270 9.395 1.00 86.81 103 ARG A CA 1
ATOM 767 C C . ARG A 1 103 ? 13.488 4.929 9.425 1.00 86.81 103 ARG A C 1
ATOM 769 O O . ARG A 1 103 ? 14.505 4.833 10.105 1.00 86.81 103 ARG A O 1
ATOM 776 N N . GLY A 1 104 ? 12.977 3.894 8.755 1.00 83.56 104 GLY A N 1
ATOM 777 C CA . GLY A 1 104 ? 13.480 2.526 8.903 1.00 83.56 104 GLY A CA 1
ATOM 778 C C . GLY A 1 104 ? 13.255 1.947 10.308 1.00 83.56 104 GLY A C 1
ATOM 779 O O . GLY A 1 104 ? 13.950 1.018 10.717 1.00 83.56 104 GLY A O 1
ATOM 780 N N . ASP A 1 105 ? 12.298 2.491 11.066 1.00 88.38 105 ASP A N 1
ATOM 781 C CA . ASP A 1 105 ? 11.986 2.078 12.435 1.00 88.38 105 ASP A CA 1
ATOM 782 C C . ASP A 1 105 ? 11.142 0.798 12.425 1.00 88.38 105 ASP A C 1
ATOM 784 O O . ASP A 1 105 ? 9.919 0.812 12.581 1.00 88.38 105 ASP A O 1
ATOM 788 N N . LYS A 1 106 ? 11.815 -0.335 12.198 1.00 87.56 106 LYS A N 1
ATOM 789 C CA . LYS A 1 106 ? 11.176 -1.652 12.105 1.00 87.56 106 LYS A CA 1
ATOM 790 C C . LYS A 1 106 ? 10.385 -1.991 13.370 1.00 87.56 106 LYS A C 1
ATOM 792 O O . LYS A 1 106 ? 9.265 -2.477 13.267 1.00 87.56 106 LYS A O 1
ATOM 797 N N . GLN A 1 107 ? 10.944 -1.740 14.555 1.00 89.25 107 GLN A N 1
ATOM 798 C CA . GLN A 1 107 ? 10.270 -2.060 15.817 1.00 89.25 107 GLN A CA 1
ATOM 799 C C . GLN A 1 107 ? 9.030 -1.189 16.030 1.00 89.25 107 GLN A C 1
ATOM 801 O O . GLN A 1 107 ? 7.971 -1.724 16.355 1.00 89.25 107 GLN A O 1
ATOM 806 N N . GLY A 1 108 ? 9.133 0.122 15.787 1.00 91.88 108 GLY A N 1
ATOM 807 C CA . GLY A 1 108 ? 7.994 1.034 15.849 1.00 91.88 108 GLY A CA 1
ATOM 808 C C . GLY A 1 108 ? 6.901 0.664 14.848 1.00 91.88 108 GLY A C 1
ATOM 809 O O . GLY A 1 108 ? 5.721 0.663 15.196 1.00 91.88 108 GLY A O 1
ATOM 810 N N . LEU A 1 109 ? 7.277 0.253 13.634 1.00 91.75 109 LEU A N 1
ATOM 811 C CA . LEU A 1 109 ? 6.321 -0.188 12.623 1.00 91.75 109 LEU A CA 1
ATOM 812 C C . LEU A 1 109 ? 5.570 -1.458 13.042 1.00 91.75 109 LEU A C 1
ATOM 814 O O . LEU A 1 109 ? 4.341 -1.498 12.966 1.00 91.75 109 LEU A O 1
ATOM 818 N N . LEU A 1 110 ? 6.293 -2.482 13.512 1.00 93.12 110 LEU A N 1
ATOM 819 C CA . LEU A 1 110 ? 5.684 -3.724 13.996 1.00 93.12 110 LEU A CA 1
ATOM 820 C C . LEU A 1 110 ? 4.772 -3.460 15.199 1.00 93.12 110 LEU A C 1
ATOM 822 O O . LEU A 1 110 ? 3.691 -4.034 15.282 1.00 93.12 110 LEU A O 1
ATOM 826 N N . ALA A 1 111 ? 5.155 -2.536 16.085 1.00 94.94 111 ALA A N 1
ATOM 827 C CA . ALA A 1 111 ? 4.327 -2.132 17.213 1.00 94.94 111 ALA A CA 1
ATOM 828 C C . ALA A 1 111 ? 3.019 -1.448 16.783 1.00 94.9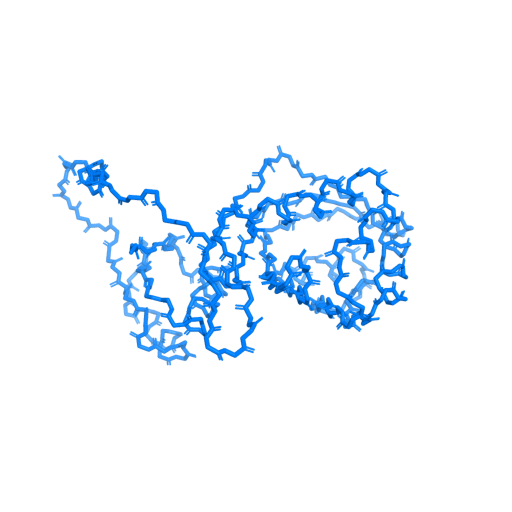4 111 ALA A C 1
ATOM 830 O O . ALA A 1 111 ? 2.046 -1.512 17.528 1.00 94.94 111 ALA A O 1
ATOM 831 N N . ILE A 1 112 ? 2.951 -0.817 15.609 1.00 96.12 112 ILE A N 1
ATOM 832 C CA . ILE A 1 112 ? 1.728 -0.189 15.072 1.00 96.12 112 ILE A CA 1
ATOM 833 C C . ILE A 1 112 ? 0.839 -1.209 14.331 1.00 96.12 112 ILE A C 1
ATOM 835 O O . ILE A 1 112 ? -0.366 -0.997 14.177 1.00 96.12 112 ILE A O 1
ATOM 839 N N . CYS A 1 113 ? 1.394 -2.346 13.912 1.00 97.62 113 CYS A N 1
ATOM 840 C CA . CYS A 1 113 ? 0.673 -3.382 13.173 1.00 97.62 113 CYS A CA 1
ATOM 841 C C . CYS A 1 113 ? 0.104 -4.464 14.097 1.00 97.62 113 CYS A C 1
ATOM 843 O O . CYS A 1 113 ? 0.709 -4.835 15.102 1.00 97.62 113 CYS A O 1
ATOM 845 N N . ALA A 1 114 ? -1.048 -5.019 13.734 1.00 98.06 114 ALA A N 1
ATOM 846 C CA . ALA A 1 114 ? -1.574 -6.216 14.377 1.00 98.06 114 ALA A CA 1
ATOM 847 C C . ALA A 1 114 ? -0.670 -7.424 14.079 1.00 98.06 114 ALA A C 1
ATOM 849 O O . ALA A 1 114 ? 0.015 -7.455 13.056 1.00 98.06 114 ALA A O 1
ATOM 850 N N . GLU A 1 115 ? -0.651 -8.418 14.967 1.00 96.25 115 GLU A N 1
ATOM 851 C CA . GLU A 1 115 ? 0.170 -9.628 14.790 1.00 96.25 115 GLU A CA 1
ATOM 852 C C . GLU A 1 115 ? -0.231 -10.427 13.542 1.00 96.25 115 GLU A C 1
ATOM 854 O O . GLU A 1 115 ? 0.612 -11.060 12.906 1.00 96.25 115 GLU A O 1
ATOM 859 N N . ASP A 1 116 ? -1.507 -10.356 13.163 1.00 96.12 116 ASP A N 1
ATOM 860 C CA . ASP A 1 116 ? -2.118 -11.001 12.003 1.00 96.12 116 ASP A CA 1
ATOM 861 C C . ASP A 1 116 ? -2.243 -10.075 10.777 1.00 96.12 116 ASP A C 1
ATOM 863 O O . ASP A 1 116 ? -2.987 -10.392 9.850 1.00 96.12 116 ASP A O 1
ATOM 867 N N . ILE A 1 117 ? -1.496 -8.960 10.744 1.00 98.25 117 ILE A N 1
ATOM 868 C CA . ILE A 1 117 ? -1.459 -8.013 9.616 1.00 98.25 117 ILE A CA 1
ATOM 869 C C . ILE A 1 117 ? -1.333 -8.729 8.266 1.00 98.25 117 ILE A C 1
ATOM 871 O O . ILE A 1 117 ? -0.502 -9.621 8.084 1.00 98.25 117 ILE A O 1
ATOM 875 N N . GLU A 1 118 ? -2.126 -8.295 7.291 1.00 98.50 118 GLU A N 1
ATOM 876 C CA . GLU A 1 118 ? -1.991 -8.702 5.895 1.00 98.50 118 GLU A CA 1
ATOM 877 C C . GLU A 1 118 ? -1.725 -7.483 5.004 1.00 98.50 118 GLU A C 1
ATOM 879 O O . GLU A 1 118 ? -2.512 -6.538 4.987 1.00 98.50 118 GLU A O 1
ATOM 884 N N . TRP A 1 119 ? -0.638 -7.520 4.232 1.00 98.44 119 TRP A N 1
ATOM 885 C CA . TRP A 1 119 ? -0.314 -6.522 3.215 1.00 98.44 119 TRP A CA 1
ATOM 886 C C . TRP A 1 119 ? -0.313 -7.169 1.828 1.00 98.44 119 TRP A C 1
ATOM 888 O O . TRP A 1 119 ? 0.499 -8.045 1.529 1.00 98.44 119 TRP A O 1
ATOM 898 N N . VAL A 1 120 ? -1.238 -6.738 0.971 1.00 98.06 120 VAL A N 1
ATOM 899 C CA . VAL A 1 120 ? -1.416 -7.238 -0.397 1.00 98.06 120 VAL A CA 1
ATOM 900 C C . VAL A 1 120 ? -0.865 -6.240 -1.412 1.00 98.06 120 VAL A C 1
ATOM 902 O O . VAL A 1 120 ? -1.402 -5.139 -1.550 1.00 98.06 120 VAL A O 1
ATOM 905 N N . ILE A 1 121 ? 0.146 -6.668 -2.167 1.00 97.75 121 ILE A N 1
ATOM 906 C CA . ILE A 1 121 ? 0.763 -5.919 -3.265 1.00 97.75 121 ILE A CA 1
ATOM 907 C C . ILE A 1 121 ? 0.435 -6.642 -4.581 1.00 97.75 121 ILE A C 1
ATOM 909 O O . ILE A 1 121 ? 0.822 -7.804 -4.743 1.00 97.75 121 ILE A O 1
ATOM 913 N N . PRO A 1 122 ? -0.318 -6.025 -5.511 1.00 93.12 122 PRO A N 1
ATOM 914 C CA . PRO A 1 122 ? -0.716 -6.679 -6.751 1.00 93.12 122 PRO A CA 1
ATOM 915 C C . PRO A 1 122 ? 0.410 -6.686 -7.797 1.00 93.12 122 PRO A C 1
ATOM 917 O O . PRO A 1 122 ? 1.359 -5.906 -7.727 1.00 93.12 122 PRO A O 1
ATOM 920 N N . GLY A 1 123 ? 0.237 -7.515 -8.828 1.00 93.25 123 GLY A N 1
ATOM 921 C CA . GLY A 1 123 ? 1.072 -7.525 -10.031 1.00 93.25 123 GLY A CA 1
ATOM 922 C C . GLY A 1 123 ? 2.101 -8.650 -10.068 1.00 93.25 123 GLY A C 1
ATOM 923 O O . GLY A 1 123 ? 2.049 -9.588 -9.278 1.00 93.25 123 GLY A O 1
ATOM 924 N N . GLU A 1 124 ? 3.026 -8.532 -11.015 1.00 92.81 124 GLU A N 1
ATOM 925 C CA . GLU A 1 124 ? 4.120 -9.475 -11.257 1.00 92.81 124 GLU A CA 1
ATOM 926 C C . GLU A 1 124 ? 5.431 -8.687 -11.248 1.00 92.81 124 GLU A C 1
ATOM 928 O O . GLU A 1 124 ? 5.960 -8.276 -12.275 1.00 92.81 124 GLU A O 1
ATOM 933 N N . TRP A 1 125 ? 5.898 -8.365 -10.046 1.00 92.94 125 TRP A N 1
ATOM 934 C CA . TRP A 1 125 ? 7.120 -7.599 -9.826 1.00 92.94 125 TRP A CA 1
ATOM 935 C C . TRP A 1 125 ? 7.711 -7.946 -8.460 1.00 92.94 125 TRP A C 1
ATOM 937 O O . TRP A 1 125 ? 7.096 -8.663 -7.671 1.00 92.94 125 TRP A O 1
ATOM 947 N N . ALA A 1 126 ? 8.914 -7.452 -8.179 1.00 88.38 126 ALA A N 1
ATOM 948 C CA . ALA A 1 126 ? 9.756 -7.941 -7.088 1.00 88.38 126 ALA A CA 1
ATOM 949 C C . ALA A 1 126 ? 9.108 -7.935 -5.684 1.00 88.38 126 ALA A C 1
ATOM 951 O O . ALA A 1 126 ? 9.454 -8.774 -4.849 1.00 88.38 126 ALA A O 1
ATOM 952 N N . LEU A 1 127 ? 8.169 -7.018 -5.420 1.00 94.75 127 LEU A N 1
ATOM 953 C CA . LEU A 1 127 ? 7.479 -6.901 -4.127 1.00 94.75 127 LEU A CA 1
ATOM 954 C C . LEU A 1 127 ? 6.052 -7.469 -4.129 1.00 94.75 127 LEU A C 1
ATOM 956 O O . LEU A 1 127 ? 5.412 -7.514 -3.074 1.00 94.75 127 LEU A O 1
ATOM 960 N N . ALA A 1 128 ? 5.550 -7.917 -5.283 1.00 96.31 128 ALA A N 1
ATOM 961 C CA . ALA A 1 128 ? 4.202 -8.451 -5.402 1.00 96.31 128 ALA A CA 1
ATOM 962 C C . ALA A 1 128 ? 3.993 -9.687 -4.517 1.00 96.31 128 ALA A C 1
ATOM 964 O O . ALA A 1 128 ? 4.892 -10.504 -4.307 1.00 96.31 128 ALA A O 1
ATOM 965 N N . GLY A 1 129 ? 2.771 -9.835 -4.013 1.00 97.00 129 GLY A N 1
ATOM 966 C CA . GLY A 1 129 ? 2.379 -10.955 -3.170 1.00 97.00 129 GLY A CA 1
ATOM 967 C C . GLY A 1 129 ? 1.510 -10.536 -1.993 1.00 97.00 129 GLY A C 1
ATOM 968 O O . GLY A 1 129 ? 1.043 -9.402 -1.884 1.00 97.00 129 GLY A O 1
ATOM 969 N N . THR A 1 130 ? 1.257 -11.494 -1.106 1.00 98.06 130 THR A N 1
ATOM 970 C CA . THR A 1 130 ? 0.554 -11.249 0.154 1.00 98.06 130 THR A CA 1
ATOM 971 C C . THR A 1 130 ? 1.478 -11.543 1.321 1.00 98.06 130 THR A C 1
ATOM 973 O O . THR A 1 130 ? 1.811 -12.699 1.585 1.00 98.06 130 THR A O 1
ATOM 976 N N . HIS A 1 131 ? 1.866 -10.483 2.019 1.00 97.69 131 HIS A N 1
ATOM 977 C CA . HIS A 1 131 ? 2.796 -10.505 3.139 1.00 97.69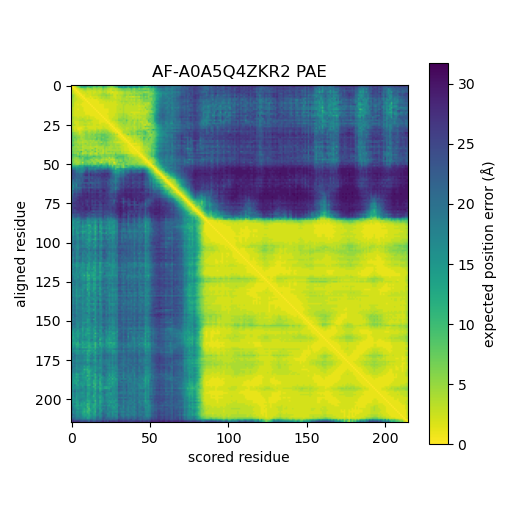 131 HIS A CA 1
ATOM 978 C C . HIS A 1 131 ? 1.993 -10.560 4.431 1.00 97.69 131 HIS A C 1
ATOM 980 O O . HIS A 1 131 ? 1.167 -9.684 4.691 1.00 97.69 131 HIS A O 1
ATOM 986 N N . ARG A 1 132 ? 2.178 -11.626 5.210 1.00 98.00 132 ARG A N 1
ATOM 987 C CA . ARG A 1 132 ? 1.372 -11.893 6.405 1.00 98.00 132 ARG A CA 1
ATOM 988 C C . ARG A 1 132 ? 2.209 -11.861 7.662 1.00 98.00 132 ARG A C 1
ATOM 990 O O . ARG A 1 132 ? 3.334 -12.363 7.675 1.00 98.00 132 ARG A O 1
ATOM 997 N N . ARG A 1 133 ? 1.584 -11.372 8.730 1.00 96.62 133 ARG A N 1
ATOM 998 C CA . ARG A 1 133 ? 2.168 -11.224 10.060 1.00 96.62 133 ARG A CA 1
ATOM 999 C C . ARG A 1 133 ? 3.408 -10.331 10.040 1.00 96.62 133 ARG A C 1
ATOM 1001 O O . ARG A 1 133 ? 3.835 -9.807 9.011 1.00 96.62 133 ARG A O 1
ATOM 1008 N N . HIS A 1 134 ? 4.005 -10.155 11.210 1.00 96.69 134 HIS A N 1
ATOM 1009 C CA . HIS A 1 134 ? 5.212 -9.343 11.367 1.00 96.69 134 HIS A CA 1
ATOM 1010 C C . HIS A 1 134 ? 6.415 -9.889 10.586 1.00 96.69 134 HIS A C 1
ATOM 1012 O O . HIS A 1 134 ? 7.228 -9.102 10.111 1.00 96.69 134 HIS A O 1
ATOM 1018 N N . GLU A 1 135 ? 6.503 -11.211 10.407 1.00 95.06 135 GLU A N 1
ATOM 1019 C CA . GLU A 1 135 ? 7.538 -11.872 9.596 1.00 95.06 135 GLU A CA 1
ATOM 1020 C C . GLU A 1 135 ? 7.466 -11.425 8.128 1.00 95.06 135 GLU A C 1
ATOM 1022 O O . GLU A 1 135 ? 8.440 -10.897 7.598 1.00 95.06 135 GLU A O 1
ATOM 1027 N N . GLY A 1 136 ? 6.293 -11.537 7.493 1.00 94.56 136 GLY A N 1
ATOM 1028 C CA . GLY A 1 136 ? 6.118 -11.115 6.103 1.00 94.56 136 GLY A CA 1
ATOM 1029 C C . GLY A 1 136 ? 6.328 -9.613 5.914 1.00 94.56 136 GLY A C 1
ATOM 1030 O O . GLY A 1 136 ? 6.908 -9.194 4.916 1.00 94.56 136 GLY A O 1
ATOM 1031 N N . LEU A 1 137 ? 5.912 -8.797 6.888 1.00 93.88 137 LEU A N 1
ATOM 1032 C CA . LEU A 1 137 ? 6.160 -7.355 6.866 1.00 93.88 137 LEU A CA 1
ATOM 1033 C C . LEU A 1 137 ? 7.660 -7.030 6.944 1.00 93.88 137 LEU A C 1
ATOM 1035 O O . LEU A 1 137 ? 8.156 -6.191 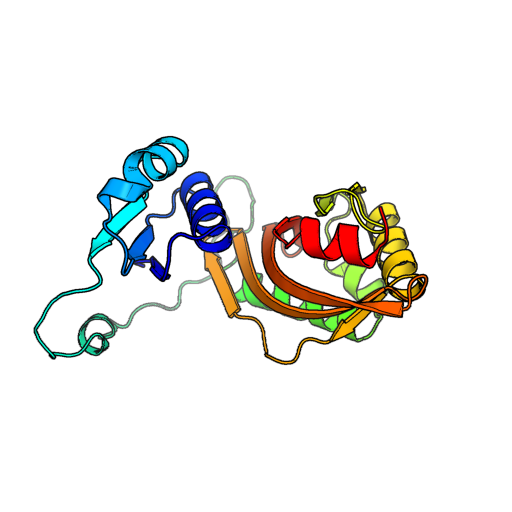6.197 1.00 93.88 137 LEU A O 1
ATOM 1039 N N . ALA A 1 138 ? 8.396 -7.707 7.825 1.00 91.44 138 ALA A N 1
ATOM 1040 C CA . ALA A 1 138 ? 9.839 -7.548 7.941 1.00 91.44 138 ALA A CA 1
ATOM 1041 C C . ALA A 1 138 ? 10.571 -7.903 6.637 1.00 91.44 138 ALA A C 1
ATOM 1043 O O . ALA A 1 138 ? 11.442 -7.144 6.206 1.00 91.44 138 ALA A O 1
ATOM 1044 N N . ASP A 1 139 ? 10.199 -9.023 6.016 1.00 93.94 139 ASP A N 1
ATOM 1045 C CA . ASP A 1 139 ? 10.784 -9.486 4.757 1.00 93.94 139 ASP A CA 1
ATOM 1046 C C . ASP A 1 139 ? 10.474 -8.530 3.601 1.00 93.94 139 ASP A C 1
ATOM 1048 O O . ASP A 1 139 ? 11.355 -8.229 2.794 1.00 93.94 139 ASP A O 1
ATOM 1052 N N . LEU A 1 140 ? 9.240 -8.018 3.532 1.00 93.94 140 LEU A N 1
ATOM 1053 C CA . LEU A 1 140 ? 8.829 -7.026 2.540 1.00 93.94 140 LEU A CA 1
ATOM 1054 C C . LEU A 1 140 ? 9.697 -5.764 2.617 1.00 93.94 140 LEU A C 1
ATOM 1056 O O . LEU A 1 140 ? 10.218 -5.323 1.595 1.00 93.94 140 LEU A O 1
ATOM 1060 N N . LEU A 1 141 ? 9.884 -5.196 3.812 1.00 90.62 141 LEU A N 1
ATOM 1061 C CA . LEU A 1 141 ? 10.674 -3.970 3.986 1.00 90.62 141 LEU A CA 1
ATOM 1062 C C . LEU A 1 141 ? 12.144 -4.178 3.627 1.00 90.62 141 LEU A C 1
ATOM 1064 O O . LEU A 1 141 ? 12.753 -3.314 2.995 1.00 90.62 141 LEU A O 1
ATOM 1068 N N . GLN A 1 142 ? 12.702 -5.332 4.003 1.00 91.06 142 GLN A N 1
ATOM 1069 C CA . GLN A 1 142 ? 14.070 -5.691 3.652 1.00 91.06 142 GLN A CA 1
ATOM 1070 C C . GLN A 1 142 ? 14.224 -5.765 2.128 1.00 91.06 142 GLN A C 1
ATOM 1072 O O . GLN A 1 142 ? 15.055 -5.050 1.565 1.00 91.06 142 GLN A O 1
ATOM 1077 N N . LYS A 1 143 ? 13.356 -6.530 1.449 1.00 93.25 143 LYS A N 1
ATOM 1078 C CA . LYS A 1 143 ? 13.348 -6.643 -0.018 1.00 93.25 143 LYS A CA 1
ATOM 1079 C C . LYS A 1 143 ? 13.166 -5.290 -0.697 1.00 93.25 143 LYS A C 1
ATOM 1081 O O . LYS A 1 143 ? 13.896 -4.980 -1.633 1.00 93.25 143 LYS A O 1
ATOM 1086 N N . ALA A 1 144 ? 12.240 -4.463 -0.213 1.00 92.25 144 ALA A N 1
ATOM 1087 C CA . ALA A 1 144 ? 12.023 -3.125 -0.751 1.00 92.25 144 ALA A CA 1
ATOM 1088 C C . ALA A 1 144 ? 13.307 -2.287 -0.680 1.00 92.25 144 ALA A C 1
ATOM 1090 O O . ALA A 1 144 ? 13.737 -1.738 -1.692 1.00 92.25 144 ALA A O 1
ATOM 1091 N N . SER A 1 145 ? 13.982 -2.272 0.476 1.00 89.88 145 SER A N 1
ATOM 1092 C CA . SER A 1 145 ? 15.237 -1.531 0.651 1.00 89.88 145 SER A CA 1
ATOM 1093 C C . SER A 1 145 ? 16.368 -2.019 -0.264 1.00 89.88 145 SER A C 1
ATOM 1095 O O . SER A 1 145 ? 17.205 -1.222 -0.694 1.00 89.88 145 SER A O 1
ATOM 1097 N N . GLU A 1 146 ? 16.392 -3.308 -0.604 1.00 92.88 146 GLU A N 1
ATOM 1098 C CA . GLU A 1 146 ? 17.406 -3.924 -1.465 1.00 92.88 146 GLU A CA 1
ATOM 1099 C C . GLU A 1 146 ? 17.127 -3.723 -2.955 1.00 92.88 146 GLU A C 1
ATOM 1101 O O . GLU A 1 146 ? 18.068 -3.606 -3.739 1.00 92.88 146 GLU A O 1
ATOM 1106 N N . MET A 1 147 ? 15.853 -3.670 -3.353 1.00 92.75 147 MET A N 1
ATOM 1107 C CA . MET A 1 147 ? 15.445 -3.799 -4.755 1.00 92.75 147 MET A CA 1
ATOM 1108 C C . MET A 1 147 ? 14.984 -2.492 -5.394 1.00 92.75 147 MET A C 1
ATOM 1110 O O . MET A 1 147 ? 15.131 -2.333 -6.608 1.00 92.75 147 MET A O 1
ATOM 1114 N N . VAL A 1 148 ? 14.442 -1.554 -4.617 1.00 92.88 148 VAL A N 1
ATOM 1115 C CA . VAL A 1 148 ? 13.828 -0.336 -5.152 1.00 92.88 148 VAL A CA 1
ATOM 1116 C C . VAL A 1 148 ? 14.268 0.906 -4.384 1.00 92.88 148 VAL A C 1
ATOM 1118 O O . VAL A 1 148 ? 14.522 0.878 -3.182 1.00 92.88 148 VAL A O 1
ATOM 1121 N N . GLU A 1 149 ? 14.398 2.013 -5.102 1.00 93.06 149 GLU A N 1
ATOM 1122 C CA . GLU A 1 149 ? 14.474 3.353 -4.527 1.00 93.06 149 GLU A CA 1
ATOM 1123 C C . GLU A 1 149 ? 13.188 4.086 -4.870 1.00 93.06 149 GLU A C 1
ATOM 1125 O O . GLU A 1 149 ? 12.781 4.084 -6.031 1.00 93.06 149 GLU A O 1
ATOM 1130 N N . THR A 1 150 ? 12.570 4.728 -3.883 1.00 92.12 150 THR A N 1
ATOM 1131 C CA . THR A 1 150 ? 11.296 5.428 -4.063 1.00 92.12 150 THR A CA 1
ATOM 1132 C C . THR A 1 150 ? 11.376 6.819 -3.450 1.00 92.12 150 THR A C 1
ATOM 1134 O O . THR A 1 150 ? 11.927 7.003 -2.365 1.00 92.12 150 THR A O 1
ATOM 1137 N N . SER A 1 151 ? 10.811 7.797 -4.147 1.00 91.25 151 SER A N 1
ATOM 1138 C CA . SER A 1 151 ? 10.662 9.181 -3.722 1.00 91.25 151 SER A CA 1
ATOM 1139 C C . SER A 1 151 ? 9.194 9.587 -3.783 1.00 91.25 151 SER A C 1
ATOM 1141 O O . SER A 1 151 ? 8.474 9.232 -4.715 1.00 91.25 151 SER A O 1
ATOM 1143 N N . TYR A 1 152 ? 8.760 10.357 -2.790 1.00 90.19 152 TYR A N 1
ATOM 1144 C CA . TYR A 1 152 ? 7.394 10.855 -2.660 1.00 90.19 152 TYR A CA 1
ATOM 1145 C C . TYR A 1 152 ? 7.452 12.385 -2.703 1.00 90.19 152 TYR A C 1
ATOM 1147 O O . TYR A 1 152 ? 7.661 13.021 -1.668 1.00 90.19 152 TYR A O 1
ATOM 1155 N N . PRO A 1 153 ? 7.356 12.999 -3.895 1.00 81.19 153 PRO A N 1
ATOM 1156 C CA . PRO A 1 153 ? 7.605 14.432 -4.059 1.00 81.19 153 PRO A CA 1
ATOM 1157 C C . PRO A 1 153 ? 6.510 15.307 -3.435 1.00 81.19 153 PRO A C 1
ATOM 1159 O O . PRO A 1 153 ? 6.715 16.504 -3.243 1.00 81.19 153 PRO A O 1
ATOM 1162 N N . GLN A 1 154 ? 5.348 14.728 -3.134 1.00 81.62 154 GLN A N 1
ATOM 1163 C CA . GLN A 1 154 ? 4.199 15.423 -2.571 1.00 81.62 154 GLN A CA 1
ATOM 1164 C C . GLN A 1 154 ? 3.662 14.658 -1.356 1.00 81.62 154 GLN A C 1
ATOM 1166 O O . GLN A 1 154 ? 3.677 13.423 -1.357 1.00 81.62 154 GLN A O 1
ATOM 1171 N N . PRO A 1 155 ? 3.170 15.361 -0.319 1.00 83.56 155 PRO A N 1
ATOM 1172 C CA . PRO A 1 155 ? 2.453 14.716 0.770 1.00 83.56 155 PRO A CA 1
ATOM 1173 C C . PRO A 1 155 ? 1.210 13.990 0.235 1.00 83.56 155 PRO A C 1
ATOM 1175 O O . PRO A 1 155 ? 0.480 14.579 -0.566 1.00 83.56 155 PRO A O 1
ATOM 1178 N N . PRO A 1 156 ? 0.932 12.757 0.683 1.00 86.56 156 PRO A N 1
ATOM 1179 C CA . PRO A 1 156 ? -0.266 12.050 0.265 1.00 86.56 156 PRO A CA 1
ATOM 1180 C C . PRO A 1 156 ? -1.529 12.631 0.916 1.00 86.56 156 PRO A C 1
ATOM 1182 O O . PRO A 1 156 ? -1.491 13.233 1.995 1.00 86.56 156 PRO A O 1
ATOM 1185 N N . GLU A 1 157 ? -2.665 12.398 0.273 1.00 84.31 157 GLU A N 1
ATOM 1186 C CA . GLU A 1 157 ? -3.997 12.693 0.790 1.00 84.31 157 GLU A CA 1
ATOM 1187 C C . GLU A 1 157 ? -4.525 11.519 1.629 1.00 84.31 157 GLU A C 1
ATOM 1189 O O . GLU A 1 157 ? -4.279 10.354 1.318 1.00 84.31 157 GLU A O 1
ATOM 1194 N N . PHE A 1 158 ? -5.281 11.821 2.690 1.00 85.50 158 PHE A N 1
ATOM 1195 C CA 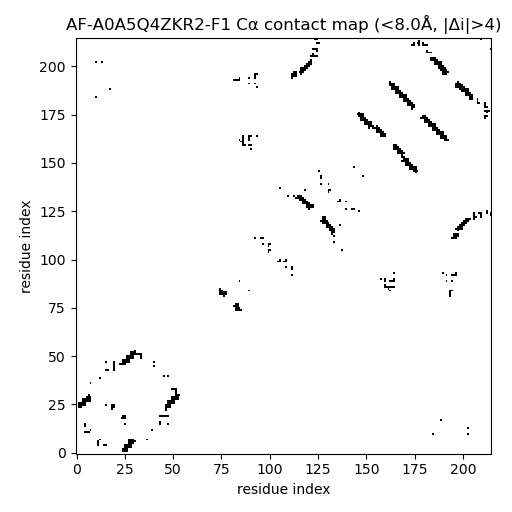. PHE A 1 158 ? -5.892 10.829 3.576 1.00 85.50 158 PHE A CA 1
ATOM 1196 C C . PHE A 1 158 ? -7.413 10.980 3.564 1.00 85.50 158 PHE A C 1
ATOM 1198 O O . PHE A 1 158 ? -7.939 12.018 3.967 1.00 85.50 158 PHE A O 1
ATOM 1205 N N . VAL A 1 159 ? -8.123 9.919 3.185 1.00 83.38 159 VAL A N 1
ATOM 1206 C CA . VAL A 1 159 ? -9.589 9.854 3.188 1.00 83.38 159 VAL A CA 1
ATOM 1207 C C . VAL A 1 159 ? -10.026 8.740 4.130 1.00 83.38 159 VAL A C 1
ATOM 1209 O O . VAL A 1 159 ? -9.717 7.574 3.898 1.00 83.38 159 VAL A O 1
ATOM 1212 N N . ALA A 1 160 ? -10.742 9.075 5.204 1.00 81.62 160 ALA A N 1
ATOM 1213 C CA . ALA A 1 160 ? -11.092 8.112 6.248 1.00 81.62 160 ALA A CA 1
ATOM 1214 C C . ALA A 1 160 ? -12.593 8.052 6.539 1.00 81.62 160 ALA A C 1
ATOM 1216 O O . ALA A 1 160 ? -13.268 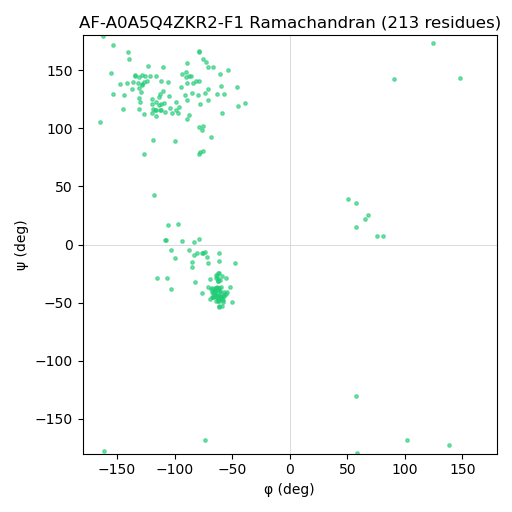9.080 6.625 1.00 81.62 160 ALA A O 1
ATOM 1217 N N . GLN A 1 161 ? -13.092 6.833 6.750 1.00 79.75 161 GLN A N 1
ATOM 1218 C CA . GLN A 1 161 ? -14.457 6.556 7.189 1.00 79.75 161 GLN A CA 1
ATOM 1219 C C . GLN A 1 161 ? -14.508 5.219 7.937 1.00 79.75 161 GLN A C 1
ATOM 1221 O O . GLN A 1 161 ? -14.038 4.200 7.436 1.00 79.75 161 GLN A O 1
ATOM 1226 N N . GLY A 1 162 ? -15.105 5.213 9.133 1.00 86.88 162 GLY A N 1
ATOM 1227 C CA . GLY A 1 162 ? -15.139 4.020 9.983 1.00 86.88 162 GLY A CA 1
ATOM 1228 C C . GLY A 1 162 ? -13.730 3.509 10.301 1.00 86.88 162 GLY A C 1
ATOM 1229 O O . GLY A 1 162 ? -12.865 4.294 10.690 1.00 86.88 162 GLY A O 1
ATOM 1230 N N . ASP A 1 163 ? -13.501 2.208 10.101 1.00 91.38 163 ASP A N 1
ATOM 1231 C CA . ASP A 1 163 ? -12.208 1.534 10.294 1.00 91.38 163 ASP A CA 1
ATOM 1232 C C . ASP A 1 163 ? -11.258 1.652 9.084 1.00 91.38 163 ASP A C 1
ATOM 1234 O O . ASP A 1 163 ? -10.160 1.092 9.105 1.00 91.38 163 ASP A O 1
ATOM 1238 N N . ARG A 1 164 ? -11.654 2.373 8.024 1.00 91.56 164 ARG A N 1
ATOM 1239 C CA . ARG A 1 164 ? -10.899 2.486 6.770 1.00 91.56 164 ARG A CA 1
ATOM 1240 C C . ARG A 1 164 ? -10.221 3.837 6.606 1.00 91.56 164 ARG A C 1
ATOM 1242 O O . ARG A 1 164 ? -10.822 4.884 6.850 1.00 91.56 164 ARG A O 1
ATOM 1249 N N . VAL A 1 165 ? -8.993 3.792 6.096 1.00 92.00 165 VAL A N 1
ATOM 1250 C CA . VAL A 1 165 ? -8.209 4.947 5.650 1.00 92.00 165 VAL A CA 1
ATOM 1251 C C . VAL A 1 165 ? -7.658 4.640 4.259 1.00 92.00 165 VAL A C 1
ATOM 1253 O O . VAL A 1 165 ? -6.882 3.705 4.084 1.00 92.00 165 VAL A O 1
ATOM 1256 N N . LEU A 1 166 ? -8.075 5.413 3.263 1.00 90.75 166 LEU A N 1
ATOM 1257 C CA . LEU A 1 166 ? -7.478 5.438 1.933 1.00 90.75 166 LEU A CA 1
ATOM 1258 C C . LEU A 1 166 ? -6.385 6.502 1.925 1.00 90.75 166 LEU A C 1
ATOM 1260 O O . LEU A 1 166 ? -6.632 7.643 2.316 1.00 90.75 166 LEU A O 1
ATOM 1264 N N . VAL A 1 167 ? -5.194 6.123 1.478 1.00 91.62 167 VAL A N 1
ATOM 1265 C CA . VAL A 1 167 ? -4.075 7.047 1.290 1.00 91.62 167 VAL A CA 1
ATOM 1266 C C . VAL A 1 167 ? -3.778 7.129 -0.191 1.00 91.62 167 VAL A C 1
ATOM 1268 O O . VAL A 1 167 ? -3.511 6.102 -0.807 1.00 91.62 167 VAL A O 1
ATOM 1271 N N . VAL A 1 168 ? -3.887 8.328 -0.752 1.00 89.62 168 VAL A N 1
ATOM 1272 C CA . VAL A 1 168 ? -3.736 8.593 -2.185 1.00 89.62 168 VAL A CA 1
ATOM 1273 C C . VAL A 1 168 ? -2.476 9.413 -2.381 1.00 89.62 168 VAL A C 1
ATOM 1275 O O . VAL A 1 168 ? -2.284 10.422 -1.702 1.00 89.62 168 VAL A O 1
ATOM 1278 N N . GLY A 1 169 ? -1.613 8.995 -3.294 1.00 85.56 169 GLY A N 1
ATOM 1279 C CA . GLY A 1 169 ? -0.371 9.707 -3.523 1.00 85.56 169 GLY A CA 1
ATOM 1280 C C . GLY A 1 169 ? 0.262 9.392 -4.860 1.00 85.56 169 GLY A C 1
ATOM 1281 O O . GLY A 1 169 ? -0.265 8.638 -5.673 1.00 85.56 169 GLY A O 1
ATOM 1282 N N . PHE A 1 170 ? 1.420 10.006 -5.045 1.00 89.69 170 PHE A N 1
ATOM 1283 C CA . PHE A 1 170 ? 2.260 9.844 -6.213 1.00 89.69 170 PHE A CA 1
ATOM 1284 C C . PHE A 1 170 ? 3.676 9.504 -5.757 1.00 89.69 170 PHE A C 1
ATOM 1286 O O . PHE A 1 170 ? 4.183 10.074 -4.783 1.00 89.69 170 PHE A O 1
ATOM 1293 N N . ALA A 1 171 ? 4.306 8.561 -6.442 1.00 91.69 171 ALA A N 1
ATOM 1294 C CA . ALA A 1 171 ? 5.691 8.188 -6.228 1.00 91.69 171 ALA A CA 1
ATOM 1295 C C . ALA A 1 171 ? 6.459 8.196 -7.547 1.00 91.69 171 ALA A C 1
ATOM 1297 O O . ALA A 1 171 ? 5.945 7.813 -8.595 1.00 91.69 171 ALA A O 1
ATOM 1298 N N . THR A 1 172 ? 7.730 8.568 -7.469 1.00 93.94 172 THR A N 1
ATOM 1299 C CA . THR A 1 172 ? 8.717 8.209 -8.485 1.00 93.94 172 THR A CA 1
ATOM 1300 C C . THR A 1 172 ? 9.685 7.207 -7.888 1.00 93.94 172 THR A C 1
ATOM 1302 O O . THR A 1 172 ? 9.912 7.181 -6.678 1.00 93.94 172 THR A O 1
ATOM 1305 N N . GLY A 1 173 ? 10.273 6.361 -8.717 1.00 94.75 173 GLY A N 1
ATOM 1306 C CA . GLY A 1 173 ? 11.223 5.389 -8.213 1.00 94.75 173 GLY A CA 1
ATOM 1307 C C . GLY A 1 173 ? 12.112 4.798 -9.278 1.00 94.75 173 GLY A C 1
ATOM 1308 O O . GLY A 1 173 ? 12.037 5.145 -10.457 1.00 94.75 173 GLY A O 1
ATOM 1309 N N . ARG A 1 174 ? 12.995 3.913 -8.830 1.00 96.00 174 ARG A N 1
ATOM 1310 C CA . ARG A 1 174 ? 13.957 3.204 -9.661 1.00 96.00 174 ARG A CA 1
ATOM 1311 C C . ARG A 1 174 ? 14.157 1.793 -9.142 1.00 96.00 174 ARG A C 1
ATOM 1313 O O . ARG A 1 174 ? 14.466 1.595 -7.969 1.00 96.00 174 ARG A O 1
ATOM 1320 N N . VAL A 1 175 ? 14.024 0.813 -10.029 1.00 95.88 175 VAL A N 1
ATOM 1321 C CA . VAL A 1 175 ? 14.395 -0.572 -9.730 1.00 95.88 175 VAL A CA 1
ATOM 1322 C C . VAL A 1 175 ? 15.915 -0.675 -9.820 1.00 95.88 175 VAL A C 1
ATOM 1324 O O . VAL A 1 175 ? 16.509 -0.369 -10.853 1.00 95.88 175 VAL A O 1
ATOM 1327 N N . LYS A 1 176 ? 16.567 -1.081 -8.727 1.00 94.75 176 LYS A N 1
ATOM 1328 C CA . LYS A 1 176 ? 18.033 -1.063 -8.606 1.00 94.75 176 LYS A CA 1
ATOM 1329 C C . LYS A 1 176 ? 18.715 -2.028 -9.574 1.00 94.75 176 LYS A C 1
ATOM 1331 O O . LYS A 1 176 ? 19.730 -1.670 -10.159 1.00 94.75 176 LYS A O 1
ATOM 1336 N N . ALA A 1 177 ? 18.142 -3.217 -9.766 1.00 94.31 177 ALA A N 1
ATOM 1337 C CA . ALA A 1 177 ? 18.713 -4.257 -10.622 1.00 94.31 177 ALA A CA 1
ATOM 1338 C C . ALA A 1 177 ? 18.760 -3.862 -12.111 1.00 94.31 177 ALA A C 1
ATOM 1340 O O . ALA A 1 177 ? 19.742 -4.143 -12.789 1.00 94.31 177 ALA A O 1
ATOM 1341 N N . THR A 1 178 ? 17.720 -3.191 -12.610 1.00 95.25 178 THR A N 1
ATOM 1342 C CA . THR A 1 178 ? 17.580 -2.808 -14.029 1.00 95.25 178 THR A CA 1
ATOM 1343 C C . THR A 1 178 ? 17.965 -1.352 -14.290 1.00 95.25 178 THR A C 1
ATOM 1345 O O . THR A 1 178 ? 18.075 -0.924 -15.437 1.00 95.25 178 THR A O 1
ATOM 1348 N N . ASN A 1 179 ? 18.128 -0.562 -13.225 1.00 95.88 179 ASN A N 1
ATOM 1349 C CA . ASN A 1 179 ? 18.323 0.884 -13.250 1.00 95.88 179 ASN A CA 1
ATOM 1350 C C . ASN A 1 179 ? 17.196 1.670 -13.958 1.00 95.88 179 ASN A C 1
ATOM 1352 O O . ASN A 1 179 ? 17.370 2.848 -14.274 1.00 95.88 179 ASN A O 1
ATOM 1356 N N . ARG A 1 180 ? 16.037 1.044 -14.200 1.00 96.06 180 ARG A N 1
ATOM 1357 C CA . ARG A 1 180 ? 14.883 1.678 -14.849 1.00 96.06 180 ARG A CA 1
ATOM 1358 C C . ARG A 1 180 ? 14.046 2.443 -13.839 1.00 96.06 180 ARG A C 1
ATOM 1360 O O . ARG A 1 180 ? 13.795 1.959 -12.734 1.00 96.06 180 ARG A O 1
ATOM 1367 N N . THR A 1 181 ? 13.591 3.623 -14.240 1.00 96.38 181 THR A N 1
ATOM 1368 C CA . THR A 1 181 ? 12.705 4.461 -13.436 1.00 96.38 181 THR A CA 1
ATOM 1369 C C . THR A 1 181 ? 11.239 4.142 -13.694 1.00 96.38 181 THR A C 1
ATOM 1371 O O . THR A 1 181 ? 10.877 3.664 -14.769 1.00 96.38 181 THR A O 1
ATOM 1374 N N . PHE A 1 182 ? 10.394 4.450 -12.719 1.00 92.31 182 PHE A N 1
ATOM 1375 C CA . PHE A 1 182 ? 8.944 4.405 -12.840 1.00 92.31 182 PHE A CA 1
ATOM 1376 C C . PHE A 1 182 ? 8.313 5.609 -12.140 1.00 92.31 182 PHE A C 1
ATOM 1378 O O . PHE A 1 182 ? 8.919 6.238 -11.269 1.00 92.31 182 PHE A O 1
ATOM 1385 N N . GLU A 1 183 ? 7.081 5.891 -12.533 1.00 92.56 183 GLU A N 1
ATOM 1386 C CA . GLU A 1 183 ? 6.157 6.785 -11.849 1.00 92.56 183 GLU A CA 1
ATOM 1387 C C . GLU A 1 183 ? 4.920 5.965 -11.494 1.00 92.56 183 GLU A C 1
ATOM 1389 O O . GLU A 1 183 ? 4.558 5.047 -12.236 1.00 92.56 183 GLU A O 1
ATOM 1394 N N . ASP A 1 184 ? 4.314 6.256 -10.351 1.00 89.81 184 ASP A N 1
ATOM 1395 C CA . ASP A 1 184 ? 3.186 5.494 -9.835 1.00 89.81 184 ASP A CA 1
ATOM 1396 C C . ASP A 1 184 ? 2.204 6.418 -9.112 1.00 89.81 184 ASP A C 1
ATOM 1398 O O . ASP A 1 184 ? 2.542 7.038 -8.100 1.00 89.81 184 ASP A O 1
ATOM 1402 N N . ASP A 1 185 ? 0.986 6.505 -9.641 1.00 89.19 185 ASP A N 1
ATOM 1403 C CA . ASP A 1 185 ? -0.173 7.049 -8.940 1.00 89.19 185 ASP A CA 1
ATOM 1404 C C . ASP A 1 185 ? -0.827 5.913 -8.153 1.00 89.19 185 ASP A C 1
ATOM 1406 O O . ASP A 1 185 ? -1.422 4.991 -8.726 1.00 89.19 185 ASP A O 1
ATOM 1410 N N . TRP A 1 186 ? -0.742 5.988 -6.829 1.00 92.62 186 TRP A N 1
ATOM 1411 C CA . TRP A 1 186 ? -1.061 4.864 -5.962 1.00 92.62 186 TRP A CA 1
ATOM 1412 C C . TRP A 1 186 ? -2.148 5.185 -4.941 1.00 92.62 186 TRP A C 1
ATOM 1414 O O . TRP A 1 186 ? -2.351 6.321 -4.505 1.00 92.62 186 TRP A O 1
ATOM 1424 N N . VAL A 1 187 ? -2.851 4.130 -4.526 1.00 93.25 187 VAL A N 1
ATOM 1425 C CA . VAL A 1 187 ? -3.799 4.156 -3.413 1.00 93.25 187 VAL A CA 1
ATOM 1426 C C . VAL A 1 187 ? -3.514 2.999 -2.471 1.00 93.25 187 VAL A C 1
ATOM 1428 O O . VAL A 1 187 ? -3.524 1.839 -2.879 1.00 93.25 187 VAL A O 1
ATOM 1431 N N . PHE A 1 188 ? -3.326 3.294 -1.189 1.00 95.31 188 PHE A N 1
ATOM 1432 C CA . PHE A 1 188 ? -3.252 2.284 -0.138 1.00 95.31 188 PHE A CA 1
ATOM 1433 C C . PHE A 1 188 ? -4.584 2.269 0.606 1.00 95.31 188 PHE A C 1
ATOM 1435 O O . PHE A 1 188 ? -4.949 3.237 1.272 1.00 95.31 188 PHE A O 1
ATOM 1442 N N . ALA A 1 189 ? -5.329 1.172 0.490 1.00 93.50 189 ALA A N 1
ATOM 1443 C CA . ALA A 1 189 ? -6.532 0.947 1.281 1.00 93.50 189 ALA A CA 1
ATOM 1444 C C . ALA A 1 189 ? -6.151 0.250 2.587 1.00 93.50 189 ALA A C 1
ATOM 1446 O O . ALA A 1 189 ? -5.803 -0.932 2.585 1.00 93.50 189 ALA A O 1
ATOM 1447 N N . ILE A 1 190 ? -6.221 0.987 3.693 1.00 96.94 190 ILE A N 1
ATOM 1448 C CA . ILE A 1 190 ? -5.743 0.555 5.004 1.00 96.94 190 ILE A CA 1
ATOM 1449 C C . ILE A 1 190 ? -6.924 0.356 5.954 1.00 96.94 190 ILE A C 1
ATOM 1451 O O . ILE A 1 190 ? -7.888 1.123 5.948 1.00 96.94 190 ILE A O 1
ATOM 1455 N N . THR A 1 191 ? -6.852 -0.695 6.768 1.00 96.50 191 THR A N 1
ATOM 1456 C CA . THR A 1 191 ? -7.825 -0.994 7.828 1.00 96.50 191 THR A CA 1
ATOM 1457 C C . THR A 1 191 ? -7.159 -0.871 9.185 1.00 96.50 191 THR A C 1
ATOM 1459 O O . THR A 1 191 ? -6.138 -1.519 9.431 1.00 96.50 191 THR A O 1
ATOM 1462 N N . VAL A 1 192 ? -7.756 -0.085 10.076 1.00 96.88 192 VAL A N 1
ATOM 1463 C CA . VAL A 1 192 ? -7.284 0.116 11.447 1.00 96.88 192 VAL A CA 1
ATOM 1464 C C . VAL A 1 192 ? -8.329 -0.410 12.421 1.00 96.88 192 VAL A C 1
ATOM 1466 O O . VAL A 1 192 ? -9.475 0.026 12.405 1.00 96.88 192 VAL A O 1
ATOM 1469 N N . ARG A 1 193 ? -7.939 -1.346 13.286 1.00 93.81 193 ARG A N 1
ATOM 1470 C CA . ARG A 1 193 ? -8.810 -1.927 14.318 1.00 93.81 193 ARG A CA 1
ATOM 1471 C C . ARG A 1 193 ? -8.054 -2.011 15.626 1.00 93.81 193 ARG A C 1
ATOM 1473 O O . ARG A 1 193 ? -6.876 -2.351 15.627 1.00 93.81 193 ARG A O 1
ATOM 1480 N N . ASN A 1 194 ? -8.722 -1.700 16.736 1.00 92.75 194 ASN A N 1
ATOM 1481 C CA . ASN A 1 194 ? -8.130 -1.756 18.077 1.00 92.75 194 ASN A CA 1
ATOM 1482 C C . ASN A 1 194 ? -6.784 -1.004 18.182 1.00 92.75 194 ASN A C 1
ATOM 1484 O O . ASN A 1 194 ? -5.842 -1.487 18.806 1.00 92.75 194 ASN A O 1
ATOM 1488 N N . GLY A 1 195 ? -6.662 0.155 17.523 1.00 94.38 195 GLY A N 1
ATOM 1489 C CA . GLY A 1 195 ? -5.420 0.937 17.535 1.00 94.38 195 GLY A CA 1
ATOM 1490 C C . GLY A 1 195 ? -4.293 0.392 16.651 1.00 94.38 195 GLY A C 1
ATOM 1491 O O . GLY A 1 195 ? -3.177 0.897 16.738 1.00 94.38 195 GLY A O 1
ATOM 1492 N N . LYS A 1 196 ? -4.548 -0.635 15.830 1.00 97.62 196 LYS A N 1
ATOM 1493 C CA . LYS A 1 196 ? -3.534 -1.314 15.013 1.00 97.62 196 LYS A CA 1
ATOM 1494 C C . LYS A 1 196 ? -3.904 -1.347 13.540 1.00 97.62 196 LYS A C 1
ATOM 1496 O O . LYS A 1 196 ? -5.067 -1.537 13.186 1.00 97.62 196 LYS A O 1
ATOM 1501 N N . VAL A 1 197 ? -2.901 -1.244 12.675 1.00 98.25 197 VAL A N 1
ATOM 1502 C CA . VAL A 1 197 ? -3.064 -1.542 11.248 1.00 98.25 197 VAL A CA 1
ATOM 1503 C C . VAL A 1 197 ? -3.229 -3.054 11.084 1.00 98.25 197 VAL A C 1
ATOM 1505 O O . VAL A 1 197 ? -2.392 -3.818 11.554 1.00 98.25 197 VAL A O 1
ATOM 1508 N N . THR A 1 198 ? -4.317 -3.487 10.445 1.00 98.00 198 THR A N 1
ATOM 1509 C CA . THR A 1 198 ? -4.686 -4.914 10.296 1.00 98.00 198 THR A CA 1
ATOM 1510 C C . THR A 1 198 ? -4.671 -5.397 8.853 1.00 98.00 198 THR A C 1
ATOM 1512 O O . THR A 1 198 ? -4.408 -6.567 8.590 1.00 98.00 198 THR A O 1
ATOM 1515 N N . ASN A 1 199 ? -4.933 -4.509 7.895 1.00 98.31 199 ASN A N 1
ATOM 1516 C CA . ASN A 1 199 ? -4.903 -4.852 6.481 1.00 98.31 199 ASN A CA 1
ATOM 1517 C C . ASN A 1 199 ? -4.434 -3.658 5.658 1.00 98.31 199 ASN A C 1
ATOM 1519 O O . ASN A 1 199 ? -4.870 -2.533 5.908 1.00 98.31 199 ASN A O 1
ATOM 1523 N N . ILE A 1 200 ? -3.585 -3.925 4.673 1.00 98.31 200 ILE A N 1
ATOM 1524 C CA . ILE A 1 200 ? -3.145 -2.971 3.662 1.00 98.31 200 ILE A CA 1
ATOM 1525 C C . ILE A 1 200 ? -3.345 -3.632 2.306 1.00 98.31 200 ILE A C 1
ATOM 1527 O O . ILE A 1 200 ? -2.926 -4.768 2.081 1.00 98.31 200 ILE A O 1
ATOM 1531 N N . ARG A 1 201 ? -3.976 -2.919 1.379 1.00 97.94 201 ARG A N 1
ATOM 1532 C CA . ARG A 1 201 ? -4.049 -3.331 -0.019 1.00 97.94 201 ARG A CA 1
ATOM 1533 C C . ARG A 1 201 ? -3.651 -2.183 -0.918 1.00 97.94 201 ARG A C 1
ATOM 1535 O O . ARG A 1 201 ? -4.290 -1.130 -0.888 1.00 97.94 201 ARG A O 1
ATOM 1542 N N . GLU A 1 202 ? -2.645 -2.428 -1.738 1.00 96.44 202 GLU A N 1
ATOM 1543 C CA . GLU A 1 202 ? -2.170 -1.456 -2.706 1.00 96.44 202 GLU A CA 1
ATOM 1544 C C . GLU A 1 202 ? -2.970 -1.522 -4.011 1.00 96.44 202 GLU A C 1
ATOM 1546 O O . GLU A 1 202 ? -3.399 -2.589 -4.468 1.00 96.44 202 GLU A O 1
ATOM 1551 N N . TYR A 1 203 ? -3.150 -0.355 -4.615 1.00 92.56 203 TYR A N 1
ATOM 1552 C CA . TYR A 1 203 ? -3.602 -0.158 -5.983 1.00 92.56 203 TYR A CA 1
ATOM 1553 C C . TYR A 1 203 ? -2.571 0.747 -6.645 1.00 92.56 203 TYR A C 1
ATOM 1555 O O . TYR A 1 203 ? -2.438 1.900 -6.251 1.00 92.56 203 TYR A O 1
ATOM 1563 N N . ILE A 1 204 ? -1.837 0.188 -7.598 1.00 91.56 204 ILE A N 1
ATOM 1564 C CA . ILE A 1 204 ? -0.619 0.756 -8.190 1.00 91.56 204 ILE A CA 1
ATOM 1565 C C . ILE A 1 204 ? -0.617 0.482 -9.696 1.00 91.56 204 ILE A C 1
ATOM 1567 O O . ILE A 1 204 ? -1.365 -0.388 -10.170 1.00 91.56 204 ILE A O 1
ATOM 1571 N N . ASP A 1 205 ? 0.240 1.162 -10.452 1.00 91.50 205 ASP A N 1
ATOM 1572 C CA . ASP A 1 205 ? 0.513 0.838 -11.852 1.00 91.50 205 ASP A CA 1
ATOM 1573 C C . ASP A 1 205 ? 1.408 -0.407 -11.957 1.00 91.50 205 ASP A C 1
ATOM 1575 O O . ASP A 1 205 ? 2.623 -0.364 -12.175 1.00 91.50 205 ASP A O 1
ATOM 1579 N N . THR A 1 206 ? 0.772 -1.572 -11.823 1.00 91.81 206 THR A N 1
ATOM 1580 C CA . THR A 1 206 ? 1.445 -2.874 -11.909 1.00 91.81 206 THR A CA 1
ATOM 1581 C C . THR A 1 206 ? 2.157 -3.095 -13.243 1.00 91.81 206 THR A C 1
ATOM 1583 O O . THR A 1 206 ? 3.135 -3.839 -13.288 1.00 91.81 206 THR A O 1
ATOM 1586 N N . LEU A 1 207 ? 1.702 -2.454 -14.327 1.00 90.75 207 LEU A N 1
ATOM 1587 C CA . LEU A 1 207 ? 2.335 -2.570 -15.639 1.00 90.75 207 LEU A CA 1
ATOM 1588 C C . LEU A 1 207 ? 3.623 -1.745 -15.706 1.00 90.75 207 LEU A C 1
ATOM 1590 O O . LEU A 1 207 ? 4.615 -2.218 -16.264 1.00 90.75 207 LEU A O 1
ATOM 1594 N N . ALA A 1 208 ? 3.624 -0.530 -15.155 1.00 90.44 208 ALA A N 1
ATOM 1595 C CA . ALA A 1 208 ? 4.834 0.284 -15.061 1.00 90.44 208 ALA A CA 1
ATOM 1596 C C . ALA A 1 208 ? 5.915 -0.429 -14.229 1.00 90.44 208 ALA A C 1
ATOM 1598 O O . ALA A 1 208 ? 7.065 -0.525 -14.663 1.00 90.44 208 ALA A O 1
ATOM 1599 N N . LEU A 1 209 ? 5.529 -1.016 -13.093 1.00 93.31 209 LEU A N 1
ATOM 1600 C CA . LEU A 1 209 ? 6.434 -1.740 -12.194 1.00 93.31 209 LEU A CA 1
ATOM 1601 C C . LEU A 1 209 ? 6.993 -3.033 -12.801 1.00 93.31 209 LEU A C 1
ATOM 1603 O O . LEU A 1 209 ? 8.193 -3.291 -12.677 1.00 93.31 209 LEU A O 1
ATOM 1607 N N . ALA A 1 210 ? 6.174 -3.814 -13.511 1.00 93.00 210 ALA A N 1
ATOM 1608 C CA . ALA A 1 210 ? 6.648 -4.987 -14.250 1.00 93.00 210 ALA A CA 1
ATOM 1609 C C . ALA A 1 210 ? 7.664 -4.590 -15.339 1.00 93.00 210 ALA A C 1
ATOM 1611 O O . ALA A 1 210 ? 8.773 -5.121 -15.393 1.00 93.00 210 ALA A O 1
ATOM 1612 N N . ARG A 1 211 ? 7.361 -3.548 -16.131 1.00 93.62 211 ARG A N 1
ATOM 1613 C CA . ARG A 1 211 ? 8.266 -3.034 -17.181 1.00 93.62 211 ARG A CA 1
ATOM 1614 C C . ARG A 1 211 ? 9.586 -2.498 -16.637 1.00 93.62 211 ARG A C 1
ATOM 1616 O O . ARG A 1 211 ? 10.623 -2.650 -17.290 1.00 93.62 211 ARG A O 1
ATOM 1623 N N . ALA A 1 212 ? 9.550 -1.846 -15.477 1.00 92.75 212 ALA A N 1
ATOM 1624 C CA . ALA A 1 212 ? 10.752 -1.392 -14.789 1.00 92.75 212 ALA A CA 1
ATOM 1625 C C . ALA A 1 212 ? 11.557 -2.578 -14.237 1.00 92.75 212 ALA A C 1
ATOM 1627 O O . ALA A 1 212 ? 12.781 -2.502 -14.185 1.00 92.75 212 ALA A O 1
ATOM 1628 N N . SER A 1 213 ? 10.890 -3.678 -13.887 1.00 90.44 213 SER A N 1
ATOM 1629 C CA . SER A 1 213 ? 11.512 -4.913 -13.395 1.00 90.44 213 SER A CA 1
ATOM 1630 C C . SER A 1 213 ? 12.023 -5.845 -14.502 1.00 90.44 213 SER A C 1
ATOM 1632 O O . SER A 1 213 ? 12.724 -6.796 -14.181 1.00 90.44 213 SER A O 1
ATOM 1634 N N . GLU A 1 214 ? 11.708 -5.568 -15.774 1.00 84.94 214 GLU A N 1
ATOM 1635 C CA . GLU A 1 214 ? 12.003 -6.451 -16.920 1.00 84.94 214 GLU A CA 1
ATOM 1636 C C . GLU A 1 214 ? 11.388 -7.859 -16.782 1.00 84.94 214 GLU A C 1
ATOM 1638 O O . GLU A 1 214 ? 11.978 -8.847 -17.219 1.00 84.94 214 GLU A O 1
ATOM 1643 N N . LEU A 1 215 ? 10.190 -7.928 -16.189 1.00 61.66 215 LEU A N 1
ATOM 1644 C CA . LEU A 1 215 ? 9.363 -9.133 -16.069 1.00 61.66 215 LEU A CA 1
ATOM 1645 C C . LEU A 1 215 ? 8.188 -9.096 -17.054 1.00 61.66 215 LEU A C 1
ATOM 1647 O O . LEU A 1 215 ? 7.663 -7.983 -17.311 1.00 61.66 215 LEU A O 1
#

pLDDT: mean 79.24, std 20.0, range [28.66, 98.5]

Radius of gyration: 19.3 Å; Cα contacts (8 Å, |Δi|>4): 361; chains: 1; bounding box: 44×42×46 Å

Foldseek 3Di:
DEAEAEDDPPVVLVVLLVCLVVVHAYEYEYCDDPVVCVVSNVVRDDSYHYDYPDDPDPDDPCVVPPDDDDDDDDFDQDPVRFGFDDQVLLVVLVVQLVVCLVVVVLVSNLVQADQFAWEADDADAQLHDIQTGSV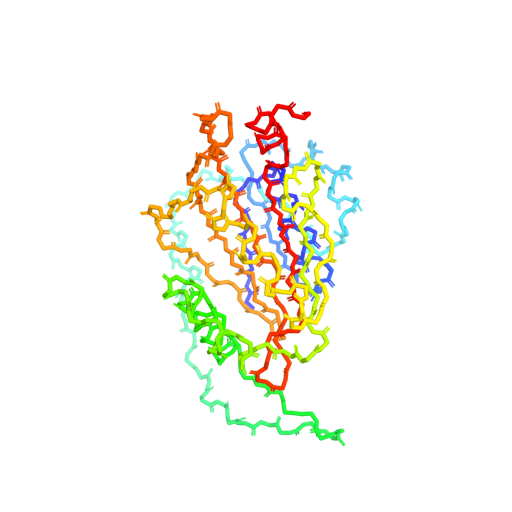SVVVSSVSCVVFKDKDFPDAWDWDTDGQWIKTWGKMWMAGPVQRAIFIKGKIWIWGHGPSHTRYTYIDIPNVRRCVRRVD

InterPro domains:
  IPR028939 Pyrroline-5-carboxylate reductase, catalytic, N-terminal [PF03807] (3-48)
  IPR032710 NTF2-like domain superfamily [SSF54427] (85-212)
  IPR036291 NAD(P)-binding domain superfamily [SSF51735] (1-63)
  IPR037401 SnoaL-like domain [PF12680] (94-199)

Secondary structure (DSSP, 8-state):
--EEEE--SHHHHHHHHHHHHTT--EEEEESS-GGGGHHHHHTT-TTEEEEES-------GGGGG-PPP------EE-TTS-EE--HHHHHHHHHHHHHHHHTT-HHHHHHHEEEEEEEEE-SSSTT-EEEEHHHHHHHHHHHHHHHEEEE--SPPEEEEETTEEEEEEEEEEEETTT--EEEEEEEEEEEEETTEEEEEEEE--HHHHHHHHT-

Nearest PDB structures (foldseek):
  3fgy-assembly1_B  TM=9.914E-01  e=4.828E-23  Paraburkholderia xenovorans LB400
  1tuh-assembly1_A-2  TM=8.616E-01  e=2.385E-09  uncultured bacterium
  3dm8-assembly1_A-2  TM=7.977E-01  e=6.779E-09  Rhodopseudomonas palustris
  7vx2-assembly1_A  TM=7.598E-01  e=4.557E-08  Rhodococcus erythropolis
  4xbx-assembly1_A  TM=6.819E-01  e=9.528E-08  Rhodococcus erythropolis

Sequence (215 aa):
MSYAIIGFGKIGQALARAFARSGIEVSVATTRDPESFASAAAAIGPTIDFRDAIVPSLAPVADLFRSRPTRSDTIRCNRNGEISMSTQENVQIVKDFFAAMSRGDKQGLLAICAEDIEWVIPGEWALAGTHRRHEGLADLLQKASEMVETSYPQPPEFVAQGDRVLVVGFATGRVKATNRTFEDDWVFAITVRNGKVTNIREYIDTLALARASEL

Organism: NCBI:txid2604047

Mean predicted aligned error: 13.39 Å

Solvent-accessible surface area (backbone atoms only — not comparable to full-atom values): 12163 Å² total; per-residue (Å²): 133,86,44,74,40,82,40,78,52,75,64,36,49,50,53,50,40,53,33,34,77,67,74,36,58,33,36,37,36,24,93,59,68,63,73,83,40,47,72,63,44,66,75,52,40,88,44,59,46,72,43,78,64,82,67,100,62,98,69,64,82,66,72,83,66,75,77,78,91,82,74,95,77,74,90,50,70,47,100,83,73,50,66,57,68,55,41,69,56,49,49,48,54,53,50,51,42,54,52,20,58,75,69,67,35,60,67,61,33,52,72,41,35,35,72,76,17,36,39,38,34,66,63,64,41,98,78,37,45,76,32,49,26,59,65,30,48,53,52,49,53,52,50,44,68,72,42,44,47,79,44,64,92,54,87,62,50,80,50,61,56,72,53,36,35,37,37,39,39,50,35,40,35,31,30,57,91,69,68,29,65,43,67,33,70,34,36,38,47,32,33,42,53,86,88,16,41,41,36,38,37,54,45,63,50,38,66,48,49,10,60,25,63,75,94